Protein AF-A0A967E4H3-F1 (afdb_monomer)

Solvent-accessible surface area (backbone atoms only — not comparable to full-atom values): 9674 Å² total; per-residue (Å²): 131,85,70,64,68,51,68,42,93,88,77,69,50,79,42,70,60,44,71,81,76,51,44,65,60,52,51,52,50,49,53,53,50,52,51,52,47,53,52,48,52,53,51,49,54,53,50,54,51,55,48,52,53,48,52,53,52,49,53,54,50,49,52,53,48,51,51,54,48,53,51,50,52,52,54,50,52,53,50,50,53,53,51,48,52,50,50,52,50,53,53,52,48,53,53,50,54,49,51,53,49,52,52,52,53,51,51,51,53,49,53,57,48,51,51,53,50,51,53,51,52,50,51,51,53,51,50,53,51,52,50,50,55,52,53,52,51,48,51,54,48,50,54,48,51,51,49,52,50,50,52,50,51,49,52,51,51,52,50,54,49,50,54,50,52,51,54,51,50,50,55,50,57,57,60,74,75,110

Foldseek 3Di:
DAFDWDADPPPRDTDGPDCVVCVVVVVVVVVVVVVVVVVVVVVVVVVVVVVVVVVVVVVVVVVVVVVVVVVVVVVVVVVVVVVVVVVVVVVVVVVVVVVVVVVVVVVVVVVVVVVVVVVVVVVVVVVVVVVVVVVVVVVVVVVVVVVVVVVVVVVVVVVVVVVVVVVVVVVVVVVVVD

Radius of gyration: 73.76 Å; Cα contacts (8 Å, |Δi|>4): 21; chains: 1; bounding box: 130×46×208 Å

Sequence (178 aa):
MADPTIICPSCKTEIKLTESLAAPLIESTRREYETRLAQKEADVVKRDAALREREEALSKAQQTIDDQVSEKVRSERAKIAADEAKKAKLALQNDLDHKAKEVAELQDVIKQRETKLAEAQQAQADLLRKQRELDDAKRELELTVEKRVQEGLTATREQARKEAEDGLRLKVLEREQT

Structure (mmCIF, N/CA/C/O backbone):
data_AF-A0A967E4H3-F1
#
_entry.id   AF-A0A967E4H3-F1
#
loop_
_atom_site.group_PDB
_atom_site.id
_atom_site.type_symbol
_atom_site.label_atom_id
_atom_site.label_alt_id
_atom_site.label_comp_id
_atom_site.label_asym_id
_atom_site.label_entity_id
_atom_site.label_seq_id
_atom_site.pdbx_PDB_ins_code
_atom_site.Cartn_x
_atom_site.Cartn_y
_atom_site.Cartn_z
_atom_site.occupancy
_atom_site.B_iso_or_equiv
_atom_site.auth_seq_id
_atom_site.auth_comp_id
_atom_site.auth_asym_id
_atom_site.auth_atom_id
_atom_site.pdbx_PDB_model_num
ATOM 1 N N . MET A 1 1 ? -45.132 -38.136 82.546 1.00 47.12 1 MET A N 1
ATOM 2 C CA . MET A 1 1 ? -43.826 -38.104 83.240 1.00 47.12 1 MET A CA 1
ATOM 3 C C . MET A 1 1 ? -44.071 -37.428 84.578 1.00 47.12 1 MET A C 1
ATOM 5 O O . MET A 1 1 ? -44.845 -36.486 8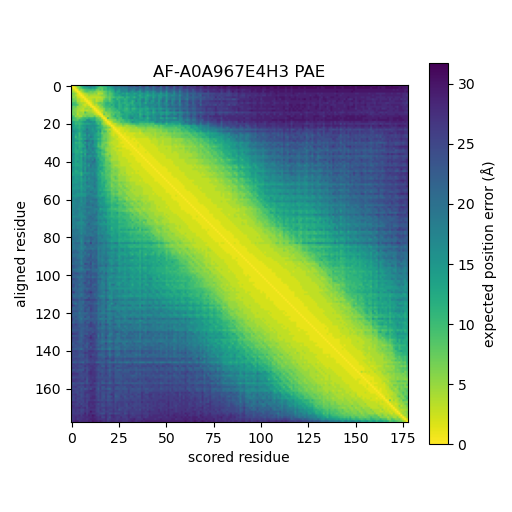4.590 1.00 47.12 1 MET A O 1
ATOM 9 N N . ALA A 1 2 ? -43.571 -37.980 85.684 1.00 57.31 2 ALA A N 1
ATOM 10 C CA . ALA A 1 2 ? -43.866 -37.474 87.026 1.00 57.31 2 ALA A CA 1
ATOM 11 C C . ALA A 1 2 ? -43.198 -36.109 87.252 1.00 57.31 2 ALA A C 1
ATOM 13 O O . ALA A 1 2 ? -42.013 -35.963 86.952 1.00 57.31 2 ALA A O 1
ATOM 14 N N . ASP A 1 3 ? -43.956 -35.136 87.759 1.00 62.22 3 ASP A N 1
ATOM 15 C CA . ASP A 1 3 ? -43.466 -33.778 88.002 1.00 62.22 3 ASP A CA 1
ATOM 16 C C . ASP A 1 3 ? -42.368 -33.771 89.082 1.00 62.22 3 ASP A C 1
ATOM 18 O O . ASP A 1 3 ? -42.536 -34.407 90.129 1.00 62.22 3 ASP A O 1
ATOM 22 N N . PRO A 1 4 ? -41.241 -33.067 88.868 1.00 71.25 4 PRO A N 1
ATOM 23 C CA . PRO A 1 4 ? -40.150 -33.024 89.830 1.00 71.25 4 PRO A CA 1
ATOM 24 C C . PRO A 1 4 ? -40.568 -32.283 91.110 1.00 71.25 4 PRO A C 1
ATOM 26 O O . PRO A 1 4 ? -41.052 -31.151 91.083 1.00 71.25 4 PRO A O 1
ATOM 29 N N . THR A 1 5 ? -40.359 -32.924 92.256 1.00 65.12 5 THR A N 1
ATOM 30 C CA . THR A 1 5 ? -40.608 -32.366 93.593 1.00 65.12 5 THR A CA 1
ATOM 31 C C . THR A 1 5 ? -39.307 -31.940 94.252 1.00 65.12 5 THR A C 1
ATOM 33 O O . THR A 1 5 ? -38.359 -32.722 94.320 1.00 65.12 5 THR A O 1
ATOM 36 N N . ILE A 1 6 ? -39.275 -30.719 94.787 1.00 75.88 6 ILE A N 1
ATOM 37 C CA . ILE A 1 6 ? -38.147 -30.203 95.569 1.00 75.88 6 ILE A CA 1
ATOM 38 C C . ILE A 1 6 ? -38.604 -30.051 97.021 1.00 75.88 6 ILE A C 1
ATOM 40 O O . ILE A 1 6 ? -39.708 -29.577 97.294 1.00 75.88 6 ILE A O 1
ATOM 44 N N . ILE A 1 7 ? -37.758 -30.468 97.963 1.00 66.75 7 ILE A N 1
ATOM 45 C CA . ILE A 1 7 ? -38.035 -30.383 99.401 1.00 66.75 7 ILE A CA 1
ATOM 46 C C . ILE A 1 7 ? -37.404 -29.099 99.937 1.00 66.75 7 ILE A C 1
ATOM 48 O O . ILE A 1 7 ? -36.200 -28.886 99.790 1.00 66.75 7 ILE A O 1
ATOM 52 N N . CYS A 1 8 ? -38.203 -28.239 100.571 1.00 62.69 8 CYS A N 1
ATOM 53 C CA . CYS A 1 8 ? -37.689 -27.008 101.167 1.00 62.69 8 CYS A CA 1
ATOM 54 C C . CYS A 1 8 ? -36.806 -27.325 102.393 1.00 62.69 8 CYS A C 1
ATOM 56 O O . CYS A 1 8 ? -37.306 -27.906 103.362 1.00 62.69 8 CYS A O 1
ATOM 58 N N . PRO A 1 9 ? -35.529 -26.902 102.428 1.00 77.25 9 PRO A N 1
ATOM 59 C CA . PRO A 1 9 ? -34.625 -27.211 103.538 1.00 77.25 9 PRO A CA 1
ATOM 60 C C . PRO A 1 9 ? -34.978 -26.488 104.850 1.00 77.25 9 PRO A C 1
ATOM 62 O O . PRO A 1 9 ? -34.452 -26.848 105.899 1.00 77.25 9 PRO A O 1
ATOM 65 N N . SER A 1 10 ? -35.871 -25.492 104.817 1.00 69.50 10 SER A N 1
ATOM 66 C CA . SER A 1 10 ? -36.227 -24.676 105.987 1.00 69.50 10 SER A CA 1
ATOM 67 C C . SER A 1 10 ? -37.497 -25.154 106.709 1.00 69.50 10 SER A C 1
ATOM 69 O O . SER A 1 10 ? -37.565 -25.093 107.932 1.00 69.50 10 SER A O 1
ATOM 71 N N . CYS A 1 11 ? -38.485 -25.692 105.983 1.00 76.88 11 CYS A N 1
ATOM 72 C CA . CYS A 1 11 ? -39.761 -26.144 106.561 1.00 76.88 11 CYS A CA 1
ATOM 73 C C . CYS A 1 11 ? -40.165 -27.586 106.196 1.00 76.88 11 CYS A C 1
ATOM 75 O O . CYS A 1 11 ? -41.211 -28.048 106.641 1.00 76.88 11 CYS A O 1
ATOM 77 N N . LYS A 1 12 ? -39.337 -28.318 105.432 1.00 73.62 12 LYS A N 1
ATOM 78 C CA . LYS A 1 12 ? -39.534 -29.721 105.001 1.00 73.62 12 LYS A CA 1
ATOM 79 C C . LYS A 1 12 ? -40.812 -30.011 104.198 1.00 73.62 12 LYS A C 1
ATOM 81 O O . LYS A 1 12 ? -41.121 -31.173 103.957 1.00 73.62 12 LYS A O 1
ATOM 86 N N . THR A 1 13 ? -41.527 -28.990 103.737 1.00 67.50 13 THR A N 1
ATOM 87 C CA . THR A 1 13 ? -42.704 -29.160 102.878 1.00 67.50 13 THR A CA 1
ATOM 88 C C . THR A 1 13 ? -42.297 -29.626 101.476 1.00 67.50 13 THR A C 1
ATOM 90 O O . THR A 1 13 ? -41.363 -29.075 100.883 1.00 67.50 13 THR A O 1
ATOM 93 N N . GLU A 1 14 ? -43.005 -30.625 100.940 1.00 67.25 14 GLU A N 1
ATOM 94 C CA . GLU A 1 14 ? -42.858 -31.094 99.558 1.00 67.25 14 GLU A CA 1
ATOM 95 C C . GLU A 1 14 ? -43.500 -30.093 98.592 1.00 67.25 14 GLU A C 1
ATOM 97 O O . GLU A 1 14 ? -44.720 -29.916 98.572 1.00 67.25 14 GLU A O 1
ATOM 102 N N . ILE A 1 15 ? -42.677 -29.426 97.781 1.00 70.31 15 ILE A N 1
ATOM 103 C CA . ILE A 1 15 ? -43.145 -28.478 96.771 1.00 70.31 15 ILE A CA 1
ATOM 104 C C . ILE A 1 15 ? -43.137 -29.202 95.428 1.00 70.31 15 ILE A C 1
ATOM 106 O O . ILE A 1 15 ? -42.081 -29.512 94.871 1.00 70.31 15 ILE A O 1
ATOM 110 N N . LYS A 1 16 ? -44.332 -29.479 94.901 1.00 65.44 16 LYS A N 1
ATOM 111 C CA . LYS A 1 16 ? -44.502 -29.954 93.525 1.00 65.44 16 LYS A CA 1
ATOM 112 C C . LYS A 1 16 ? -44.232 -28.780 92.590 1.00 65.44 16 LYS A C 1
ATOM 114 O O . LYS A 1 16 ? -44.929 -27.767 92.700 1.00 65.44 16 LYS A O 1
ATOM 119 N N . LEU A 1 17 ? -43.260 -28.898 91.677 1.00 61.94 17 LEU A N 1
ATOM 120 C CA . LEU A 1 17 ? -43.174 -27.979 90.538 1.00 61.94 17 LEU A CA 1
ATOM 121 C C . LEU A 1 17 ? -44.369 -28.258 89.630 1.00 61.94 17 LEU A C 1
ATOM 123 O O . LEU A 1 17 ? -44.284 -28.992 88.656 1.00 61.94 17 LEU A O 1
ATOM 127 N N . THR A 1 18 ? -45.515 -27.711 90.010 1.00 65.06 18 THR A N 1
ATOM 128 C CA . THR A 1 18 ? -46.704 -27.699 89.169 1.00 65.06 18 THR A CA 1
ATOM 129 C C . THR A 1 18 ? -46.468 -26.712 88.030 1.00 65.06 18 THR A C 1
ATOM 131 O O . THR A 1 18 ? -45.817 -25.681 88.230 1.00 65.06 18 THR A O 1
ATOM 134 N N . GLU A 1 19 ? -47.004 -27.003 86.841 1.00 61.19 19 GLU A N 1
ATOM 135 C CA . GLU A 1 19 ? -46.938 -26.111 85.669 1.00 61.19 19 GLU A CA 1
ATOM 136 C C . GLU A 1 19 ? -47.311 -24.655 86.017 1.00 61.19 19 GLU A C 1
ATOM 138 O O . GLU A 1 19 ? -46.743 -23.717 85.461 1.00 61.19 19 GLU A O 1
ATOM 143 N N . SER A 1 20 ? -48.164 -24.451 87.026 1.00 63.44 20 SER A N 1
ATOM 144 C CA . SER A 1 20 ? -48.584 -23.149 87.553 1.00 63.44 20 SER A CA 1
ATOM 145 C C . SER A 1 20 ? -47.467 -22.275 88.152 1.00 63.44 20 SER A C 1
ATOM 147 O O . SER A 1 20 ? -47.600 -21.054 88.139 1.00 63.44 20 SER A O 1
ATOM 149 N N . LEU A 1 21 ? -46.372 -22.848 88.676 1.00 66.12 21 LEU A N 1
ATOM 150 C CA . LEU A 1 21 ? -45.244 -22.078 89.238 1.00 66.12 21 LEU A CA 1
ATOM 151 C C . LEU A 1 21 ? -44.196 -21.694 88.178 1.00 66.12 21 LEU A C 1
ATOM 153 O O . LEU A 1 21 ? -43.526 -20.674 88.326 1.00 66.12 21 LEU A O 1
ATOM 157 N N . ALA A 1 22 ? -44.061 -22.482 87.106 1.00 69.44 22 ALA A N 1
ATOM 158 C CA . ALA A 1 22 ? -43.124 -22.222 86.008 1.00 69.44 22 ALA A CA 1
ATOM 159 C C . ALA A 1 22 ? -43.743 -21.394 84.865 1.00 69.44 22 ALA A C 1
ATOM 161 O O . ALA A 1 22 ? -43.017 -20.706 84.145 1.00 69.44 22 ALA A O 1
ATOM 162 N N . ALA A 1 23 ? -45.073 -21.413 84.719 1.00 75.88 23 ALA A N 1
ATOM 163 C CA . ALA A 1 23 ? -45.800 -20.699 83.669 1.00 75.88 23 ALA A CA 1
ATOM 164 C C . ALA A 1 23 ? -45.455 -19.196 83.546 1.00 75.88 23 ALA A C 1
ATOM 166 O O . ALA A 1 23 ? -45.226 -18.761 82.418 1.00 75.88 23 ALA A O 1
ATOM 167 N N . PRO A 1 24 ? -45.314 -18.404 84.633 1.00 79.88 24 PRO A N 1
ATOM 168 C CA . PRO A 1 24 ? -44.992 -16.976 84.518 1.00 79.88 24 PRO A CA 1
ATOM 169 C C . PRO A 1 24 ? -43.605 -16.710 83.911 1.00 79.88 24 PRO A C 1
ATOM 171 O O . PRO A 1 24 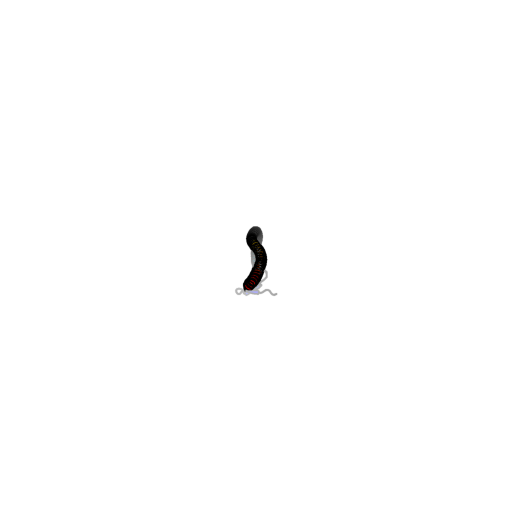? -43.435 -15.769 83.139 1.00 79.88 24 PRO A O 1
ATOM 174 N N . LEU A 1 25 ? -42.617 -17.554 84.233 1.00 79.50 25 LEU A N 1
ATOM 175 C CA . LEU A 1 25 ? -41.250 -17.461 83.702 1.00 79.50 25 LEU A CA 1
ATOM 176 C C . LEU A 1 25 ? -41.171 -17.935 82.243 1.00 79.50 25 LEU A C 1
ATOM 178 O O . LEU A 1 25 ? -40.425 -17.378 81.437 1.00 79.50 25 LEU A O 1
ATOM 182 N N . ILE A 1 26 ? -41.953 -18.955 81.883 1.00 83.56 26 ILE A N 1
ATOM 183 C CA . ILE A 1 26 ? -42.068 -19.427 80.497 1.00 83.56 26 ILE A CA 1
ATOM 184 C C . ILE A 1 26 ? -42.768 -18.366 79.636 1.00 83.56 26 ILE A C 1
ATOM 186 O O . ILE A 1 26 ? -42.358 -18.115 78.507 1.00 83.56 26 ILE A O 1
ATOM 190 N N . GLU A 1 27 ? -43.789 -17.691 80.162 1.00 85.38 27 GLU A N 1
ATOM 191 C CA . GLU A 1 27 ? -44.493 -16.631 79.440 1.00 85.38 27 GLU A CA 1
ATOM 192 C C . GLU A 1 27 ? -43.628 -15.372 79.267 1.00 85.38 27 GLU A C 1
ATOM 194 O O . GLU A 1 27 ? -43.604 -14.793 78.179 1.00 85.38 27 GLU A O 1
ATOM 199 N N . SER A 1 28 ? -42.858 -14.973 80.288 1.00 86.12 28 SER A N 1
ATOM 200 C CA . SER A 1 28 ? -41.936 -13.836 80.177 1.00 86.12 28 SER A CA 1
ATOM 201 C C . SER A 1 28 ? -40.824 -14.100 79.159 1.00 86.12 28 SER A C 1
ATOM 203 O O . SER A 1 28 ? -40.572 -13.266 78.291 1.00 86.12 28 SER A O 1
ATOM 205 N N . THR A 1 29 ? -40.214 -15.289 79.200 1.00 88.56 29 THR A N 1
ATOM 206 C CA . THR A 1 29 ? -39.193 -15.688 78.219 1.00 88.56 29 THR A CA 1
ATOM 207 C C . THR A 1 29 ? -39.771 -15.775 76.811 1.00 88.56 29 THR A C 1
ATOM 209 O O . THR A 1 29 ? -39.157 -15.273 75.871 1.00 88.56 29 THR A O 1
ATOM 212 N N . ARG A 1 30 ? -40.981 -16.320 76.641 1.00 91.19 30 ARG A N 1
ATOM 213 C CA . ARG A 1 30 ? -41.66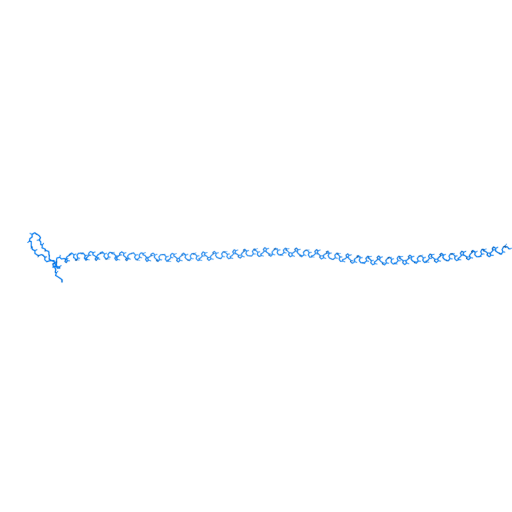1 -16.370 75.339 1.00 91.19 30 ARG A CA 1
ATOM 214 C C . ARG A 1 30 ? -41.864 -14.974 74.741 1.00 91.19 30 ARG A C 1
ATOM 216 O O . ARG A 1 30 ? -41.505 -14.769 73.585 1.00 91.19 30 ARG A O 1
ATOM 223 N N . ARG A 1 31 ? -42.320 -13.999 75.538 1.00 91.31 31 ARG A N 1
ATOM 224 C CA . ARG A 1 31 ? -42.477 -12.594 75.107 1.00 91.31 31 ARG A CA 1
ATOM 225 C C . ARG A 1 31 ? -41.146 -11.940 74.724 1.00 91.31 31 ARG A C 1
ATOM 227 O O . ARG A 1 31 ? -41.083 -11.203 73.739 1.00 91.31 31 ARG A O 1
ATOM 234 N N . GLU A 1 32 ? -40.071 -12.210 75.465 1.00 92.25 32 GLU A N 1
ATOM 235 C CA . GLU A 1 32 ? -38.719 -11.732 75.129 1.00 92.25 32 GLU A CA 1
ATOM 236 C C . GLU A 1 32 ? -38.197 -12.331 73.814 1.00 92.25 32 GLU A C 1
ATOM 238 O O . GLU A 1 32 ? -37.567 -11.638 73.012 1.00 92.25 32 GLU A O 1
ATOM 243 N N . TYR A 1 33 ? -38.459 -13.616 73.560 1.00 92.88 33 TYR A N 1
ATOM 244 C CA . TYR A 1 33 ? -38.089 -14.257 72.298 1.00 92.88 33 TYR A CA 1
ATOM 245 C C . TYR A 1 33 ? -38.924 -13.742 71.124 1.00 92.88 33 TYR A C 1
ATOM 247 O O . TYR A 1 33 ? -38.352 -13.480 70.069 1.00 92.88 33 TYR A O 1
ATOM 255 N N . GLU A 1 34 ? -40.229 -13.532 71.301 1.00 93.62 34 GLU A N 1
ATOM 256 C CA . GLU A 1 34 ? -41.108 -12.938 70.285 1.00 93.62 34 GLU A CA 1
ATOM 257 C C . GLU A 1 34 ? -40.655 -11.522 69.909 1.00 93.62 34 GLU A C 1
ATOM 259 O O . GLU A 1 34 ? -40.516 -11.208 68.728 1.00 93.62 34 GLU A O 1
ATOM 264 N N . THR A 1 35 ? -40.318 -10.684 70.894 1.00 94.62 35 THR A N 1
ATOM 265 C CA . THR A 1 35 ? -39.780 -9.339 70.627 1.00 94.62 35 THR A CA 1
ATOM 266 C C . THR A 1 35 ? -38.412 -9.378 69.949 1.00 94.62 35 THR A C 1
ATOM 268 O O . THR A 1 35 ? -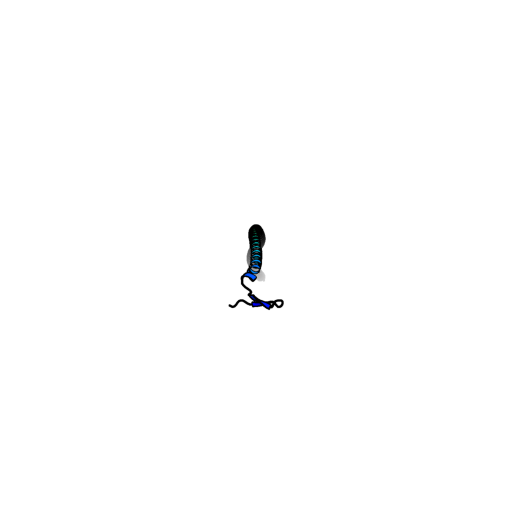38.186 -8.629 68.999 1.00 94.62 35 THR A O 1
ATOM 271 N N . ARG A 1 36 ? -37.502 -10.266 70.370 1.00 94.50 36 ARG A N 1
ATOM 272 C CA . ARG A 1 36 ? -36.199 -10.444 69.701 1.00 94.50 36 ARG A CA 1
ATOM 273 C C . ARG A 1 36 ? -36.336 -10.962 68.271 1.00 94.50 36 ARG A C 1
ATOM 275 O O . ARG A 1 36 ? -35.559 -10.551 67.413 1.00 94.50 36 ARG A O 1
ATOM 282 N N . LEU A 1 37 ? -37.279 -11.866 68.010 1.00 94.25 37 LEU A N 1
ATOM 283 C CA . LEU A 1 37 ? -37.564 -12.367 66.664 1.00 94.25 37 LEU A CA 1
ATOM 284 C C . LEU A 1 37 ? -38.133 -11.253 65.788 1.00 94.25 37 LEU A C 1
ATOM 286 O O . LEU A 1 37 ? -37.573 -11.002 64.727 1.00 94.25 37 LEU A O 1
ATOM 290 N N . ALA A 1 38 ? -39.123 -10.504 66.277 1.00 94.75 38 ALA A N 1
ATOM 291 C CA . ALA A 1 38 ? -39.692 -9.368 65.556 1.00 94.75 38 ALA A CA 1
ATOM 292 C C . ALA A 1 38 ? -38.641 -8.286 65.235 1.00 94.75 38 ALA A C 1
ATOM 294 O O . ALA A 1 38 ? -38.619 -7.740 64.133 1.00 94.75 38 ALA A O 1
ATOM 295 N N . GLN A 1 39 ? -37.723 -7.999 66.167 1.00 95.25 39 GLN A N 1
ATOM 296 C CA . GLN A 1 39 ? -36.601 -7.083 65.922 1.00 95.25 39 GLN A CA 1
ATOM 297 C C . GLN A 1 39 ? -35.649 -7.612 64.841 1.00 95.25 39 GLN A C 1
ATOM 299 O O . GLN A 1 39 ? -35.276 -6.868 63.936 1.00 95.25 39 GLN A O 1
ATOM 304 N N . LYS A 1 40 ? -35.282 -8.899 64.896 1.00 95.50 40 LYS A N 1
ATOM 305 C CA . LYS A 1 40 ? -34.421 -9.525 63.881 1.00 95.50 40 LYS A CA 1
ATOM 306 C C . LYS A 1 40 ? -35.080 -9.559 62.506 1.00 95.50 40 LYS A C 1
ATOM 308 O O . LYS A 1 40 ? -34.408 -9.266 61.524 1.00 95.50 40 LYS A O 1
ATOM 313 N N . GLU A 1 41 ? -36.364 -9.890 62.431 1.00 95.44 41 GLU A N 1
ATOM 314 C CA . GLU A 1 41 ? -37.132 -9.859 61.184 1.00 95.44 41 GLU A CA 1
ATOM 315 C C . GLU A 1 41 ? -37.157 -8.444 60.599 1.00 95.44 41 GLU A C 1
ATOM 317 O O . GLU A 1 41 ? -36.853 -8.265 59.420 1.00 95.44 41 GLU A O 1
ATOM 322 N N . ALA A 1 42 ? -37.400 -7.422 61.425 1.00 95.50 42 ALA A N 1
ATOM 323 C CA . ALA A 1 42 ? -37.356 -6.029 60.987 1.00 95.50 42 ALA A CA 1
ATOM 324 C C . ALA A 1 42 ? -35.965 -5.611 60.472 1.00 95.50 42 ALA A C 1
ATOM 326 O O . ALA A 1 42 ? -35.865 -4.891 59.476 1.00 95.50 42 ALA A O 1
ATOM 327 N N . ASP A 1 43 ? -34.887 -6.063 61.113 1.00 95.56 43 ASP A N 1
ATOM 328 C CA . ASP A 1 43 ? -33.519 -5.779 60.671 1.00 95.56 43 ASP A CA 1
ATOM 329 C C . ASP A 1 43 ? -33.156 -6.502 59.369 1.00 95.56 43 ASP A C 1
ATOM 331 O O . ASP A 1 43 ? -32.482 -5.919 58.519 1.00 95.56 43 ASP A O 1
ATOM 335 N N . VAL A 1 44 ? -33.606 -7.747 59.190 1.00 96.06 44 VAL A N 1
ATOM 336 C CA . VAL A 1 44 ? -33.425 -8.500 57.938 1.00 96.06 44 VAL A CA 1
ATOM 337 C C . VAL A 1 44 ? -34.162 -7.801 56.800 1.00 96.06 44 VAL A C 1
ATOM 339 O O . VAL A 1 44 ? -33.540 -7.500 55.787 1.00 96.06 44 VAL A O 1
ATOM 342 N N . VAL A 1 45 ? -35.426 -7.412 57.002 1.00 96.81 45 VAL A N 1
ATOM 343 C CA . VAL A 1 45 ? -36.205 -6.669 55.996 1.00 96.81 45 VAL A CA 1
ATOM 344 C C . VAL A 1 45 ? -35.510 -5.363 55.599 1.00 96.81 45 VAL A C 1
ATOM 346 O O . VAL A 1 45 ? -35.428 -5.045 54.412 1.00 96.81 45 VAL A O 1
ATOM 349 N N . LYS A 1 46 ? -34.953 -4.616 56.562 1.00 96.50 46 LYS A N 1
ATOM 350 C CA . LYS A 1 46 ? -34.187 -3.391 56.271 1.00 96.50 46 LYS A CA 1
ATOM 351 C C . LYS A 1 46 ? -32.918 -3.670 55.465 1.00 96.50 46 LYS A C 1
ATOM 353 O O . LYS A 1 46 ? -32.613 -2.915 54.543 1.00 96.50 46 LYS A O 1
ATOM 358 N N . ARG A 1 47 ? -32.164 -4.720 55.807 1.00 96.62 47 ARG A N 1
ATOM 359 C CA . ARG A 1 47 ? -30.940 -5.088 55.075 1.00 96.62 47 ARG A CA 1
ATOM 360 C C . ARG A 1 47 ? -31.251 -5.557 53.663 1.00 96.62 47 ARG A C 1
ATOM 362 O O . ARG A 1 47 ? -30.575 -5.113 52.743 1.00 96.62 47 ARG A O 1
ATOM 369 N N . ASP A 1 48 ? -32.275 -6.381 53.489 1.00 95.69 48 ASP A N 1
ATOM 370 C CA . ASP A 1 48 ? -32.686 -6.880 52.178 1.00 95.69 48 ASP A CA 1
ATOM 371 C C . ASP A 1 48 ? -33.165 -5.737 51.279 1.00 95.69 48 ASP A C 1
ATOM 373 O O . ASP A 1 48 ? -32.799 -5.682 50.107 1.00 95.69 48 ASP A O 1
ATOM 377 N N . ALA A 1 49 ? -33.914 -4.775 51.830 1.00 96.06 49 ALA A N 1
ATOM 378 C CA . ALA A 1 49 ? -34.300 -3.568 51.101 1.00 96.06 49 ALA A CA 1
ATOM 379 C C . ALA A 1 49 ? -33.074 -2.744 50.664 1.00 96.06 49 ALA A C 1
ATOM 381 O O . ALA A 1 49 ? -32.969 -2.374 49.496 1.00 96.06 49 ALA A O 1
ATOM 382 N N . ALA A 1 50 ? -32.113 -2.519 51.567 1.00 96.44 50 ALA A N 1
ATOM 383 C CA . ALA A 1 50 ? -30.887 -1.783 51.253 1.00 96.44 50 ALA A CA 1
ATOM 384 C C . ALA A 1 50 ? -29.988 -2.516 50.239 1.00 96.44 50 ALA A C 1
ATOM 386 O O . ALA A 1 50 ? -29.320 -1.878 49.424 1.00 96.44 50 ALA A O 1
ATOM 387 N N . LEU A 1 51 ? -29.945 -3.850 50.283 1.00 96.56 51 LEU A N 1
ATOM 388 C CA . LEU A 1 51 ? -29.209 -4.661 49.312 1.00 96.56 51 LEU A CA 1
ATOM 389 C C . LEU A 1 51 ? -29.855 -4.589 47.927 1.00 96.56 51 LEU A C 1
ATOM 391 O O . LEU A 1 51 ? -29.138 -4.344 46.962 1.00 96.56 51 LEU A O 1
ATOM 395 N N . ARG A 1 52 ? -31.186 -4.691 47.832 1.00 96.50 52 ARG A N 1
ATOM 396 C CA . ARG A 1 52 ? -31.912 -4.538 46.559 1.00 96.50 52 ARG A CA 1
ATOM 397 C C . ARG A 1 52 ? -31.688 -3.168 45.928 1.00 96.50 52 ARG A C 1
ATOM 399 O O . ARG A 1 52 ? -31.402 -3.084 44.740 1.00 96.50 52 ARG A O 1
ATOM 406 N N . GLU A 1 53 ? -31.734 -2.099 46.722 1.00 96.62 53 GLU A N 1
ATOM 407 C CA . GLU A 1 53 ? -31.457 -0.746 46.223 1.00 96.62 53 GLU A CA 1
ATOM 408 C C . GLU A 1 53 ? -30.020 -0.619 45.687 1.00 96.62 53 GLU A C 1
ATOM 410 O O . GLU A 1 53 ? -29.788 -0.020 44.634 1.00 96.62 53 GLU A O 1
ATOM 415 N N . ARG A 1 54 ? -29.043 -1.237 46.366 1.00 96.56 54 ARG A N 1
ATOM 416 C CA . ARG A 1 54 ? -27.653 -1.288 45.889 1.00 96.56 54 ARG A CA 1
ATOM 417 C C . ARG A 1 54 ? -27.507 -2.100 44.608 1.00 96.56 54 ARG A C 1
ATOM 419 O O . ARG A 1 54 ? -26.782 -1.665 43.721 1.00 96.56 54 ARG A O 1
ATOM 426 N N . GLU A 1 55 ? -28.162 -3.250 44.499 1.00 95.94 55 GLU A N 1
ATOM 427 C CA . GLU A 1 55 ? -28.149 -4.075 43.285 1.00 95.94 55 GLU A CA 1
ATOM 428 C C . GLU A 1 55 ? -28.749 -3.317 42.097 1.00 95.94 55 GLU A C 1
ATOM 430 O O . GLU A 1 55 ? -28.147 -3.274 41.022 1.00 95.94 55 GLU A O 1
ATOM 435 N N . GLU A 1 56 ? -29.873 -2.627 42.299 1.00 96.56 56 GLU A N 1
ATOM 436 C CA . GLU A 1 56 ? -30.470 -1.771 41.275 1.00 96.56 56 GLU A CA 1
ATOM 437 C C . GLU A 1 56 ? -29.536 -0.623 40.876 1.00 96.56 56 GLU A C 1
ATOM 439 O O . GLU A 1 56 ? -29.334 -0.382 39.683 1.00 96.56 56 GLU A O 1
ATOM 444 N N . ALA A 1 57 ? -28.921 0.064 41.842 1.00 96.50 57 ALA A N 1
ATOM 445 C CA . ALA A 1 57 ? -27.967 1.135 41.567 1.00 96.50 57 ALA A CA 1
ATOM 446 C C . ALA A 1 57 ? -26.738 0.628 40.795 1.00 96.50 57 ALA A C 1
ATOM 448 O O . ALA A 1 57 ? -26.309 1.266 39.832 1.00 96.50 57 ALA A O 1
ATOM 449 N N . LEU A 1 58 ? -26.202 -0.537 41.172 1.00 97.25 58 LEU A N 1
ATOM 450 C CA . LEU A 1 58 ? -25.080 -1.172 40.483 1.00 97.25 58 LEU A CA 1
ATOM 451 C C . LEU A 1 58 ? -25.456 -1.594 39.063 1.00 97.25 58 LEU A C 1
ATOM 453 O O . LEU A 1 58 ? -24.675 -1.349 38.149 1.00 97.25 58 LEU A O 1
ATOM 457 N N . SER A 1 59 ? -26.648 -2.154 38.851 1.00 96.56 59 SER A N 1
ATOM 458 C CA . SER A 1 59 ? -27.109 -2.541 37.512 1.00 96.56 59 SER A CA 1
ATOM 459 C C . SER A 1 59 ? -27.246 -1.332 36.576 1.00 96.56 59 SER A C 1
ATOM 461 O O . SER A 1 59 ? -26.784 -1.373 35.437 1.00 96.56 59 SER A O 1
ATOM 463 N N . LYS A 1 60 ? -27.784 -0.210 37.076 1.00 97.12 60 LYS A N 1
ATOM 464 C CA . LYS A 1 60 ? -27.884 1.051 36.324 1.00 97.12 60 LYS A CA 1
ATOM 465 C C . LYS A 1 60 ? -26.506 1.644 36.032 1.00 97.12 60 LYS A C 1
ATOM 467 O O . LYS A 1 60 ? -26.262 2.132 34.928 1.00 97.12 60 LYS A O 1
ATOM 472 N N . ALA A 1 61 ? -25.592 1.585 37.002 1.00 96.81 61 ALA A N 1
ATOM 473 C CA . ALA A 1 61 ? -24.216 2.033 36.816 1.00 96.81 61 ALA A CA 1
ATOM 474 C C . ALA A 1 61 ? -23.477 1.181 35.771 1.00 96.81 61 ALA A C 1
ATOM 476 O O . ALA A 1 61 ? -22.799 1.741 34.915 1.00 96.81 61 ALA A O 1
ATOM 477 N N . GLN A 1 62 ? -23.652 -0.145 35.794 1.00 96.81 62 GLN A N 1
ATOM 478 C CA . GLN A 1 62 ? -23.093 -1.058 34.794 1.00 96.81 62 GLN A CA 1
ATOM 479 C C . GLN A 1 62 ? -23.610 -0.737 33.392 1.00 96.81 62 GLN A C 1
ATOM 481 O O . GLN A 1 62 ? -22.798 -0.512 32.505 1.00 96.81 62 GLN A O 1
ATOM 486 N N . GLN A 1 63 ? -24.928 -0.597 33.214 1.00 96.81 63 GLN A N 1
ATOM 487 C CA . GLN A 1 63 ? -25.516 -0.222 31.920 1.00 96.81 63 GLN A CA 1
ATOM 488 C C . GLN A 1 63 ? -24.968 1.113 31.405 1.00 96.81 63 GLN A C 1
ATOM 490 O O . GLN A 1 63 ? -24.561 1.218 30.254 1.00 96.81 63 GLN A O 1
ATOM 495 N N . THR A 1 64 ? -24.866 2.116 32.281 1.00 97.25 64 THR A N 1
ATOM 496 C CA . THR A 1 64 ? -24.310 3.427 31.912 1.00 97.25 64 THR A CA 1
ATOM 497 C C . THR A 1 64 ? -22.844 3.322 31.482 1.00 97.25 64 THR A C 1
ATOM 499 O O . THR A 1 64 ? -22.423 3.985 30.534 1.00 97.25 64 THR A O 1
ATOM 502 N N . ILE A 1 65 ? -22.048 2.505 32.178 1.00 97.44 65 ILE A N 1
ATOM 503 C CA . ILE A 1 65 ? -20.647 2.263 31.823 1.00 97.44 65 ILE A CA 1
ATOM 504 C C . ILE A 1 65 ? -20.562 1.529 30.486 1.00 97.44 65 ILE A C 1
ATOM 506 O O . ILE A 1 65 ? -19.781 1.944 29.632 1.00 97.44 65 ILE A O 1
ATOM 510 N N . ASP A 1 66 ? -21.368 0.490 30.281 1.00 97.06 66 ASP A N 1
ATOM 511 C CA . ASP A 1 66 ? -21.395 -0.281 29.038 1.00 97.06 66 ASP A CA 1
ATOM 512 C C . ASP A 1 66 ? -21.768 0.604 27.845 1.00 97.06 66 ASP A C 1
ATOM 514 O O . ASP A 1 66 ? -21.096 0.561 26.811 1.00 97.06 66 ASP A O 1
ATOM 518 N N . ASP A 1 67 ? -22.754 1.487 28.008 1.00 96.69 67 ASP A N 1
ATOM 519 C CA . ASP A 1 67 ? -23.145 2.460 26.990 1.00 96.69 67 ASP A CA 1
ATOM 520 C C . ASP A 1 67 ? -21.991 3.420 26.668 1.00 96.69 67 ASP A C 1
ATOM 522 O O . ASP A 1 67 ? -21.603 3.549 25.502 1.00 96.69 67 ASP A O 1
ATOM 526 N N . GLN A 1 68 ? -21.360 4.017 27.687 1.00 96.56 68 GLN A N 1
ATOM 527 C CA . GLN A 1 68 ? -20.213 4.916 27.505 1.00 96.56 68 GLN A CA 1
ATOM 528 C C . GLN A 1 68 ? -19.014 4.223 26.851 1.00 96.56 68 GLN A C 1
ATOM 530 O O . GLN A 1 68 ? -18.329 4.810 26.008 1.00 96.56 68 GLN A O 1
ATOM 535 N N . VAL A 1 69 ? -18.723 2.983 27.246 1.00 97.75 69 VAL A N 1
ATOM 536 C CA . VAL A 1 69 ? -17.645 2.187 26.657 1.00 97.75 69 VAL A CA 1
ATOM 537 C C . VAL A 1 69 ? -17.984 1.867 25.208 1.00 97.75 69 VAL A C 1
ATOM 539 O O . VAL A 1 69 ? -17.130 2.043 24.341 1.00 97.75 69 VAL A O 1
ATOM 542 N N . SER A 1 70 ? -19.220 1.469 24.910 1.00 96.00 70 SER A N 1
ATOM 543 C CA . SER A 1 70 ? -19.647 1.162 23.545 1.00 96.00 70 SER A CA 1
ATOM 544 C C . SER A 1 70 ? -19.538 2.381 22.622 1.00 96.00 70 SER A C 1
ATOM 546 O O . SER A 1 70 ? -19.055 2.258 21.493 1.00 96.00 70 SER A O 1
ATOM 548 N N . GLU A 1 71 ? -19.899 3.569 23.109 1.00 96.75 71 GLU A N 1
ATOM 549 C CA . GLU A 1 71 ? -19.817 4.820 22.362 1.00 96.75 71 GLU A CA 1
ATOM 550 C C . GLU A 1 71 ? -18.360 5.232 22.116 1.00 96.75 71 GLU A C 1
ATOM 552 O O . GLU A 1 71 ? -17.967 5.499 20.974 1.00 96.75 71 GLU A O 1
ATOM 557 N N . LYS A 1 72 ? -17.516 5.183 23.156 1.00 96.81 72 LYS A N 1
ATOM 558 C CA . LYS A 1 72 ? -16.074 5.437 23.023 1.00 96.81 72 LYS A CA 1
ATOM 559 C C . LYS A 1 72 ? -15.433 4.459 22.046 1.00 96.81 72 LYS A C 1
ATOM 561 O O . LYS A 1 72 ? -14.754 4.894 21.123 1.00 96.81 72 LYS A O 1
ATOM 566 N N . VAL A 1 73 ? -15.712 3.162 22.172 1.00 97.81 73 VAL A N 1
ATOM 567 C CA . VAL A 1 73 ? -15.185 2.133 21.266 1.00 97.81 73 VAL A CA 1
ATOM 568 C C . VAL A 1 73 ? -15.644 2.374 19.828 1.00 97.81 73 VAL A C 1
ATOM 570 O O . VAL A 1 73 ? -14.835 2.242 18.913 1.00 97.81 73 VAL A O 1
ATOM 573 N N . ARG A 1 74 ? -16.905 2.760 19.594 1.00 96.56 74 ARG A N 1
ATOM 574 C CA . ARG A 1 74 ? -17.392 3.109 18.249 1.00 96.56 74 ARG A CA 1
ATOM 575 C C . ARG A 1 74 ? -16.647 4.309 17.668 1.00 96.56 74 ARG A C 1
ATOM 577 O O . ARG A 1 74 ? -16.201 4.234 16.525 1.00 96.56 74 ARG A O 1
ATOM 584 N N . SER A 1 75 ? -16.482 5.381 18.443 1.00 96.50 75 SER A N 1
ATOM 585 C CA . SER A 1 75 ? -15.774 6.581 17.979 1.00 96.50 75 SER A CA 1
ATOM 586 C C . SER A 1 75 ? -14.293 6.311 17.691 1.00 96.50 75 SER A C 1
ATOM 588 O O . SER A 1 75 ? -13.792 6.712 16.643 1.00 96.50 75 SER A O 1
ATOM 590 N N . GLU A 1 76 ? -13.606 5.564 18.556 1.00 96.81 76 GLU A N 1
ATOM 591 C CA . GLU A 1 76 ? -12.202 5.196 18.359 1.00 96.81 76 GLU A CA 1
ATOM 592 C C . GLU A 1 76 ? -12.029 4.247 17.170 1.00 96.81 76 GLU A C 1
ATOM 594 O O . GLU A 1 76 ? -11.150 4.465 16.343 1.00 96.81 76 GLU A O 1
ATOM 599 N N . ARG A 1 77 ? -12.915 3.257 16.986 1.00 96.56 77 ARG A N 1
ATOM 600 C CA . ARG A 1 77 ? -12.895 2.402 15.784 1.00 96.56 77 ARG A CA 1
ATOM 601 C C . ARG A 1 77 ? -13.068 3.209 14.499 1.00 96.56 77 ARG A C 1
ATOM 603 O O . ARG A 1 77 ? -12.387 2.926 13.519 1.00 96.56 77 ARG A O 1
ATOM 610 N N . ALA A 1 78 ? -13.939 4.219 14.498 1.00 96.44 78 ALA A N 1
ATOM 611 C CA . ALA A 1 78 ? -14.117 5.095 13.343 1.00 96.44 78 ALA A CA 1
ATOM 612 C C . ALA A 1 78 ? -12.862 5.940 13.056 1.00 96.44 78 ALA A C 1
ATOM 614 O O . ALA A 1 78 ? -12.472 6.076 11.896 1.00 96.44 78 ALA A O 1
ATOM 615 N N . LYS A 1 79 ? -12.199 6.463 14.097 1.00 97.06 79 LYS A N 1
ATOM 616 C CA . LYS A 1 79 ? -10.921 7.185 13.959 1.00 97.06 79 LYS A CA 1
ATOM 617 C C . LYS A 1 79 ? -9.816 6.277 13.426 1.00 97.06 79 LYS A C 1
ATOM 619 O O . LYS A 1 79 ? -9.170 6.636 12.448 1.00 97.06 79 LYS A O 1
ATOM 624 N N . ILE A 1 80 ? -9.657 5.088 14.011 1.00 96.50 80 ILE A N 1
ATOM 625 C CA . ILE A 1 80 ? -8.669 4.091 13.582 1.00 96.50 80 ILE A CA 1
ATOM 626 C C . ILE A 1 80 ? -8.887 3.737 12.110 1.00 96.50 80 ILE A C 1
ATOM 628 O O . ILE A 1 80 ? -7.952 3.841 11.324 1.00 96.50 80 ILE A O 1
ATOM 632 N N . ALA A 1 81 ? -10.123 3.430 11.704 1.00 96.19 81 ALA A N 1
ATOM 633 C CA . ALA A 1 81 ? -10.435 3.120 10.311 1.00 96.19 81 ALA A CA 1
ATOM 634 C C . ALA A 1 81 ? -10.109 4.287 9.358 1.00 96.19 81 ALA A C 1
ATOM 636 O O . ALA A 1 81 ? -9.582 4.073 8.265 1.00 96.19 81 ALA A O 1
ATOM 637 N N . ALA A 1 82 ? -10.390 5.531 9.760 1.00 96.44 82 ALA A N 1
ATOM 638 C CA . ALA A 1 82 ? -10.064 6.710 8.961 1.00 96.44 82 ALA A CA 1
ATOM 639 C C . ALA A 1 82 ? -8.547 6.929 8.832 1.00 96.44 82 ALA A C 1
ATOM 641 O O . ALA A 1 82 ? -8.060 7.254 7.746 1.00 96.44 82 ALA A O 1
ATOM 642 N N . ASP A 1 83 ? -7.797 6.742 9.915 1.00 95.69 83 ASP A N 1
ATOM 643 C CA . ASP A 1 83 ? -6.345 6.910 9.927 1.00 95.69 83 ASP A CA 1
ATOM 644 C C . ASP A 1 83 ? -5.633 5.780 9.182 1.00 95.69 83 ASP A C 1
ATOM 646 O O . ASP A 1 83 ? -4.691 6.041 8.434 1.00 95.69 83 ASP A O 1
ATOM 650 N N . GLU A 1 84 ? -6.106 4.541 9.305 1.00 95.56 84 GLU A N 1
ATOM 651 C CA . GLU A 1 84 ? -5.633 3.407 8.510 1.00 95.56 84 GLU A CA 1
ATOM 652 C C . GLU A 1 84 ? -5.913 3.619 7.024 1.00 95.56 84 GLU A C 1
ATOM 654 O O . GLU A 1 84 ? -5.011 3.445 6.208 1.00 95.56 84 GLU A O 1
ATOM 659 N N . ALA A 1 85 ? -7.108 4.093 6.657 1.00 96.31 85 ALA A N 1
ATOM 660 C CA . ALA A 1 85 ? -7.425 4.417 5.270 1.00 96.31 85 ALA A CA 1
ATOM 661 C C . ALA A 1 85 ? -6.521 5.531 4.713 1.00 96.31 85 ALA A C 1
ATOM 663 O O . ALA A 1 85 ? -6.087 5.456 3.563 1.00 96.31 85 ALA A O 1
ATOM 664 N N . LYS A 1 86 ? -6.202 6.559 5.512 1.00 96.81 86 LYS A N 1
ATOM 665 C CA . LYS A 1 86 ? -5.250 7.613 5.120 1.00 96.81 86 LYS A CA 1
ATOM 666 C C . LYS A 1 86 ? -3.833 7.067 4.965 1.00 96.81 86 LYS A C 1
ATOM 668 O O . LYS A 1 86 ? -3.194 7.344 3.953 1.00 96.81 86 LYS A O 1
ATOM 673 N N . LYS A 1 87 ? -3.350 6.280 5.929 1.00 97.06 87 LYS A N 1
ATOM 674 C CA . LYS A 1 87 ? -2.021 5.653 5.876 1.00 97.06 87 LYS A CA 1
ATOM 675 C C . LYS A 1 87 ? -1.895 4.720 4.674 1.00 97.06 87 LYS A C 1
ATOM 677 O O . LYS A 1 87 ? -0.909 4.810 3.952 1.00 97.06 87 LYS A O 1
ATOM 682 N N . ALA A 1 88 ? -2.908 3.895 4.417 1.00 95.44 88 ALA A N 1
ATOM 683 C CA . ALA A 1 88 ? -2.954 3.011 3.258 1.00 95.44 88 ALA A CA 1
ATOM 684 C C . ALA A 1 88 ? -2.920 3.800 1.941 1.00 95.44 88 ALA A C 1
ATOM 686 O O . ALA A 1 88 ? -2.148 3.462 1.050 1.00 95.44 88 ALA A O 1
ATOM 687 N N . LYS A 1 89 ? -3.692 4.891 1.829 1.00 96.38 89 LYS A N 1
ATOM 688 C CA . LYS A 1 89 ? -3.654 5.772 0.649 1.00 96.38 89 LYS A CA 1
ATOM 689 C C . LYS A 1 89 ? -2.278 6.401 0.434 1.00 96.38 89 LYS A C 1
ATOM 691 O O . LYS A 1 89 ? -1.803 6.400 -0.693 1.00 96.38 89 LYS A O 1
ATOM 696 N N . LEU A 1 90 ? -1.639 6.905 1.491 1.00 96.81 90 LEU A N 1
ATOM 697 C CA . LEU A 1 90 ? -0.301 7.499 1.401 1.00 96.81 90 LEU A CA 1
ATOM 698 C C . LEU A 1 90 ? 0.763 6.468 1.013 1.00 96.81 90 LEU A C 1
ATOM 700 O O . LEU A 1 90 ? 1.609 6.758 0.175 1.00 96.81 90 LEU A O 1
ATOM 704 N N . ALA A 1 91 ? 0.707 5.262 1.583 1.00 96.19 91 ALA A N 1
ATOM 705 C CA . ALA A 1 91 ? 1.615 4.178 1.217 1.00 96.19 91 ALA A CA 1
ATOM 706 C C . ALA A 1 91 ? 1.458 3.797 -0.264 1.00 96.19 91 ALA A C 1
ATOM 708 O O . ALA A 1 91 ? 2.440 3.780 -0.998 1.00 96.19 91 ALA A O 1
ATOM 709 N N . LEU A 1 92 ? 0.217 3.601 -0.724 1.00 97.00 92 LEU A N 1
ATOM 710 C CA . LEU A 1 92 ? -0.069 3.314 -2.131 1.00 97.00 92 LEU A CA 1
ATOM 711 C C . LEU A 1 92 ? 0.376 4.448 -3.058 1.00 97.00 92 LEU A C 1
ATOM 713 O O . LEU A 1 92 ? 0.898 4.179 -4.135 1.00 97.00 92 LEU A O 1
ATOM 717 N N . GLN A 1 93 ? 0.184 5.705 -2.658 1.00 97.38 93 GLN A N 1
ATOM 718 C CA . GLN A 1 93 ? 0.634 6.852 -3.441 1.00 97.38 93 GLN A CA 1
ATOM 719 C C . GLN A 1 93 ? 2.161 6.864 -3.582 1.00 97.38 93 GLN A C 1
ATOM 721 O O . GLN A 1 93 ? 2.657 6.990 -4.696 1.00 97.38 93 GLN A O 1
ATOM 726 N N . ASN A 1 94 ? 2.897 6.649 -2.489 1.00 97.06 94 ASN A N 1
ATOM 727 C CA . ASN A 1 94 ? 4.357 6.574 -2.526 1.00 97.06 94 ASN A CA 1
ATOM 728 C C . ASN A 1 94 ? 4.852 5.429 -3.427 1.00 97.06 94 ASN A C 1
ATOM 730 O O . ASN A 1 94 ? 5.784 5.626 -4.206 1.00 97.06 94 ASN A O 1
ATOM 734 N N . ASP A 1 95 ? 4.216 4.256 -3.358 1.00 97.50 95 ASP A N 1
ATOM 735 C CA . ASP A 1 95 ? 4.554 3.113 -4.213 1.00 97.50 95 ASP A CA 1
ATOM 736 C C . ASP A 1 95 ? 4.289 3.412 -5.696 1.00 97.50 95 ASP A C 1
ATOM 738 O O . ASP A 1 95 ? 5.078 3.033 -6.564 1.00 97.50 95 ASP A O 1
ATOM 742 N N . LEU A 1 96 ? 3.182 4.094 -6.006 1.00 97.88 96 LEU A N 1
ATOM 743 C CA . LEU A 1 96 ? 2.857 4.507 -7.371 1.00 97.88 96 LEU A CA 1
ATOM 744 C C . LEU A 1 96 ? 3.834 5.563 -7.890 1.00 97.88 96 LEU A C 1
ATOM 746 O O . LEU A 1 96 ? 4.294 5.440 -9.023 1.00 97.88 96 LEU A O 1
ATOM 750 N N . ASP A 1 97 ? 4.198 6.547 -7.069 1.00 97.81 97 ASP A N 1
ATOM 751 C CA . ASP A 1 97 ? 5.174 7.577 -7.427 1.00 97.81 97 ASP A CA 1
ATOM 752 C C . ASP A 1 97 ? 6.565 6.970 -7.661 1.00 97.81 97 ASP A C 1
ATOM 754 O O . ASP A 1 97 ? 7.272 7.367 -8.590 1.00 97.81 97 ASP A O 1
ATOM 758 N N . HIS A 1 98 ? 6.955 5.973 -6.861 1.00 97.88 98 HIS A N 1
ATOM 759 C CA . HIS A 1 98 ? 8.194 5.224 -7.066 1.00 97.88 98 HIS A CA 1
ATOM 760 C C . HIS A 1 98 ? 8.176 4.470 -8.398 1.00 97.88 98 HIS A C 1
ATOM 762 O O . HIS A 1 98 ? 9.073 4.645 -9.220 1.00 97.88 98 HIS A O 1
ATOM 768 N N . LYS A 1 99 ? 7.116 3.695 -8.658 1.00 97.75 99 LYS A N 1
ATOM 769 C CA . LYS A 1 99 ? 6.963 2.961 -9.922 1.00 97.75 99 LYS A CA 1
ATOM 770 C C . LYS A 1 99 ? 6.909 3.893 -11.129 1.00 97.75 99 LYS A C 1
ATOM 772 O O . LYS A 1 99 ? 7.453 3.564 -12.176 1.00 97.75 99 LYS A O 1
ATOM 777 N N . ALA A 1 100 ? 6.279 5.060 -11.003 1.00 98.12 100 ALA A N 1
ATOM 778 C CA . ALA A 1 100 ? 6.236 6.050 -12.073 1.00 98.12 100 ALA A CA 1
ATOM 779 C C . ALA A 1 100 ? 7.640 6.576 -12.415 1.00 98.12 100 ALA A C 1
ATOM 781 O O . ALA A 1 100 ? 7.967 6.707 -13.595 1.00 98.12 100 ALA A O 1
ATOM 782 N N . LYS A 1 101 ? 8.485 6.816 -11.402 1.00 98.00 101 LYS A N 1
ATOM 783 C CA . LYS A 1 101 ? 9.893 7.193 -11.602 1.00 98.00 101 LYS A CA 1
ATOM 784 C C . LYS A 1 101 ? 10.692 6.074 -12.262 1.00 98.00 101 LYS A C 1
ATOM 786 O O . LYS A 1 101 ? 11.345 6.333 -13.264 1.00 98.00 101 LYS A O 1
ATOM 791 N N . GLU A 1 102 ? 10.570 4.838 -11.780 1.00 98.00 102 GLU A N 1
ATOM 792 C CA . GLU A 1 102 ? 11.240 3.679 -12.391 1.00 98.00 102 GLU A CA 1
ATOM 793 C C . GLU A 1 102 ? 10.847 3.502 -13.863 1.00 98.00 102 GLU A C 1
ATOM 795 O O . GLU A 1 102 ? 11.698 3.268 -14.718 1.00 98.00 102 GLU A O 1
ATOM 800 N N . VAL A 1 103 ? 9.557 3.647 -14.189 1.00 98.25 103 VAL A N 1
ATOM 801 C CA . VAL A 1 103 ? 9.076 3.562 -15.574 1.00 98.25 103 VAL A CA 1
ATOM 802 C C . VAL A 1 103 ? 9.675 4.676 -16.432 1.00 98.25 103 VAL A C 1
ATOM 804 O O . VAL A 1 103 ? 10.099 4.399 -17.553 1.00 98.25 103 VAL A O 1
ATOM 807 N N . ALA A 1 104 ? 9.741 5.910 -15.926 1.00 98.19 104 ALA A N 1
ATOM 808 C CA . ALA A 1 104 ? 10.356 7.024 -16.647 1.00 98.19 104 ALA A CA 1
ATOM 809 C C . ALA A 1 104 ? 11.858 6.786 -16.891 1.00 98.19 104 ALA A C 1
ATOM 811 O O . ALA A 1 104 ? 12.327 6.920 -18.020 1.00 98.19 104 ALA A O 1
ATOM 812 N N . GLU A 1 105 ? 12.593 6.345 -15.869 1.00 98.19 105 GLU A N 1
ATOM 813 C CA . GLU A 1 105 ? 14.018 6.016 -15.974 1.00 98.19 105 GLU A CA 1
ATOM 814 C C . GLU A 1 105 ? 14.270 4.886 -16.981 1.00 98.19 105 GLU A C 1
ATOM 816 O O . GLU A 1 105 ? 15.148 4.993 -17.840 1.00 98.19 105 GLU A O 1
ATOM 821 N N . LEU A 1 106 ? 13.468 3.817 -16.940 1.00 98.19 106 LEU A N 1
ATOM 822 C CA . LEU A 1 106 ? 13.570 2.710 -17.893 1.00 98.19 106 LEU A CA 1
ATOM 823 C C . LEU A 1 106 ? 13.248 3.151 -19.324 1.00 98.19 106 LEU A C 1
ATOM 825 O O . LEU A 1 106 ? 13.928 2.720 -20.257 1.00 98.19 106 LEU A O 1
ATOM 829 N N . GLN A 1 107 ? 12.252 4.019 -19.516 1.00 98.06 107 GLN A N 1
ATOM 830 C CA . GLN A 1 107 ? 11.948 4.592 -20.828 1.00 98.06 107 GLN A CA 1
ATOM 831 C C . GLN A 1 107 ? 13.117 5.418 -21.368 1.00 98.06 107 GLN A C 1
ATOM 833 O O . GLN A 1 107 ? 13.444 5.308 -22.550 1.00 98.06 107 GLN A O 1
ATOM 838 N N . ASP A 1 108 ? 13.777 6.205 -20.523 1.00 98.19 108 ASP A N 1
ATOM 839 C CA . ASP A 1 108 ? 14.934 6.994 -20.939 1.00 98.19 108 ASP A CA 1
ATOM 840 C C . ASP A 1 108 ? 16.139 6.107 -21.275 1.00 98.19 108 ASP A C 1
ATOM 842 O O . ASP A 1 108 ? 16.807 6.335 -22.286 1.00 98.19 108 ASP A O 1
ATOM 846 N N . VAL A 1 109 ? 16.368 5.029 -20.517 1.00 98.31 109 VAL A N 1
ATOM 847 C CA . VAL A 1 109 ? 17.381 4.017 -20.856 1.00 98.31 109 VAL A CA 1
ATOM 848 C C . VAL A 1 109 ? 17.074 3.350 -22.199 1.00 98.31 109 VAL A C 1
ATOM 850 O O . VAL A 1 109 ? 17.992 3.140 -22.994 1.00 98.31 109 VAL A O 1
ATOM 853 N N . ILE A 1 110 ? 15.809 3.020 -22.478 1.00 98.12 110 ILE A N 1
ATOM 854 C CA . ILE A 1 110 ? 15.405 2.438 -23.766 1.00 98.12 110 ILE A CA 1
ATOM 855 C C . ILE A 1 110 ? 15.683 3.423 -24.902 1.00 98.12 110 ILE A C 1
ATOM 857 O O . ILE A 1 110 ? 16.379 3.050 -25.843 1.00 98.12 110 ILE A O 1
ATOM 861 N N . LYS A 1 111 ? 15.260 4.688 -24.782 1.00 98.06 111 LYS A N 1
ATOM 862 C CA . LYS A 1 111 ? 15.527 5.722 -25.798 1.00 98.06 111 LYS A CA 1
ATOM 863 C C . LYS A 1 111 ? 17.023 5.877 -26.070 1.00 98.06 111 LYS A C 1
ATOM 865 O O . LYS A 1 111 ? 17.441 5.902 -27.222 1.00 98.06 111 LYS A O 1
ATOM 870 N N . GLN A 1 112 ? 17.846 5.928 -25.022 1.00 98.19 112 GLN A N 1
ATOM 871 C CA . GLN A 1 112 ? 19.303 6.011 -25.167 1.00 98.19 112 GLN A CA 1
ATOM 872 C C . GLN A 1 112 ? 19.912 4.776 -25.844 1.00 98.19 112 GLN A C 1
ATOM 874 O O . GLN A 1 112 ? 20.944 4.874 -26.508 1.00 98.19 112 GLN A O 1
ATOM 879 N N . ARG A 1 113 ? 19.332 3.589 -25.644 1.00 98.06 113 ARG A N 1
ATOM 880 C CA . ARG A 1 113 ? 19.777 2.369 -26.328 1.00 98.06 113 ARG A CA 1
ATOM 881 C C . ARG A 1 113 ? 19.351 2.367 -27.788 1.00 98.06 113 ARG A C 1
ATOM 883 O O . ARG A 1 113 ? 20.152 1.969 -28.625 1.00 98.06 113 ARG A O 1
ATOM 890 N N . GLU A 1 114 ? 18.144 2.828 -28.092 1.00 98.12 114 GLU A N 1
ATOM 891 C CA . GLU A 1 114 ? 17.643 2.951 -29.462 1.00 98.12 114 GLU A CA 1
ATOM 892 C C . GLU A 1 114 ? 18.486 3.925 -30.286 1.00 98.12 114 GLU A C 1
ATOM 894 O O . GLU A 1 114 ? 18.872 3.584 -31.403 1.00 98.12 114 GLU A O 1
ATOM 899 N N . THR A 1 115 ? 18.858 5.084 -29.729 1.00 98.00 115 THR A N 1
ATOM 900 C CA . THR A 1 115 ? 19.740 6.034 -30.426 1.00 98.00 115 THR A CA 1
ATOM 901 C C . THR A 1 115 ? 21.110 5.426 -30.707 1.00 98.00 115 THR A C 1
ATOM 903 O O . THR A 1 115 ? 21.558 5.437 -31.850 1.00 98.00 115 THR A O 1
ATOM 906 N N . LYS A 1 116 ? 21.744 4.802 -29.707 1.00 98.19 116 LYS A N 1
ATOM 907 C CA . LYS A 1 116 ? 23.039 4.123 -29.886 1.00 98.19 116 LYS A CA 1
ATOM 908 C C . LYS A 1 116 ? 22.966 2.980 -30.895 1.00 98.19 116 LYS A C 1
ATOM 910 O O . LYS A 1 116 ? 23.913 2.754 -31.643 1.00 98.19 116 LYS A O 1
ATOM 915 N N . LEU A 1 117 ? 21.859 2.240 -30.908 1.00 98.12 117 LEU A N 1
ATOM 916 C CA . LEU A 1 117 ? 21.641 1.152 -31.852 1.00 98.12 117 LEU A CA 1
ATOM 917 C C . LEU A 1 117 ? 21.487 1.692 -33.277 1.00 98.12 117 LEU A C 1
ATOM 919 O O . LEU A 1 117 ? 22.109 1.149 -34.187 1.00 98.12 117 LEU A O 1
ATOM 923 N N . ALA A 1 118 ? 20.734 2.777 -33.465 1.00 98.19 118 ALA A N 1
ATOM 924 C CA . ALA A 1 118 ? 20.605 3.445 -34.757 1.00 98.19 118 ALA A CA 1
ATOM 925 C C . ALA A 1 118 ? 21.957 3.986 -35.256 1.00 98.19 118 ALA A C 1
ATOM 927 O O . ALA A 1 118 ? 22.331 3.739 -36.402 1.00 98.19 118 ALA A O 1
ATOM 928 N N . GLU A 1 119 ? 22.728 4.646 -34.387 1.00 98.00 119 GLU A N 1
ATOM 929 C CA . GLU A 1 119 ? 24.080 5.132 -34.695 1.00 98.00 119 GLU A CA 1
ATOM 930 C C . GLU A 1 119 ? 25.019 3.986 -35.103 1.00 98.00 119 GLU A C 1
ATOM 932 O O . GLU A 1 119 ? 25.721 4.083 -36.111 1.00 98.00 119 GLU A O 1
ATOM 937 N N . ALA A 1 120 ? 25.003 2.870 -34.366 1.00 97.62 120 ALA A N 1
ATOM 938 C CA . ALA A 1 120 ? 25.816 1.698 -34.680 1.00 97.62 120 ALA A CA 1
ATOM 939 C C . ALA A 1 120 ? 25.418 1.052 -36.018 1.00 97.62 120 ALA A C 1
ATOM 941 O O . ALA A 1 120 ? 26.289 0.682 -36.808 1.00 97.62 120 ALA A O 1
ATOM 942 N N . GLN A 1 121 ? 24.116 0.947 -36.301 1.00 97.00 121 GLN A N 1
ATOM 943 C CA . GLN A 1 121 ? 23.611 0.431 -37.575 1.00 97.00 121 GLN A CA 1
ATOM 944 C C . GLN A 1 121 ? 24.007 1.330 -38.751 1.00 97.00 121 GLN A C 1
ATOM 946 O O . GLN A 1 121 ? 24.439 0.828 -39.791 1.00 97.00 121 GLN A O 1
ATOM 951 N N . GLN A 1 122 ? 23.912 2.651 -38.585 1.00 97.94 122 GLN A N 1
ATOM 952 C CA . GLN A 1 122 ? 24.323 3.607 -39.608 1.00 97.94 122 GLN A CA 1
ATOM 953 C C . GLN A 1 122 ? 25.833 3.536 -39.863 1.00 97.94 122 GLN A C 1
ATOM 955 O O . GLN A 1 122 ? 26.256 3.413 -41.012 1.00 97.94 122 GLN A O 1
ATOM 960 N N . ALA A 1 123 ? 26.644 3.500 -38.802 1.00 97.50 123 ALA A N 1
ATOM 961 C CA . ALA A 1 123 ? 28.090 3.337 -38.917 1.00 97.50 123 ALA A CA 1
ATOM 962 C C . ALA A 1 123 ? 28.467 2.027 -39.630 1.00 97.50 123 ALA A C 1
ATOM 964 O O . ALA A 1 123 ? 29.355 2.019 -40.484 1.00 97.50 123 ALA A O 1
ATOM 965 N N . GLN A 1 124 ? 27.771 0.924 -39.336 1.00 96.88 124 GLN A N 1
ATOM 966 C CA . GLN A 1 124 ? 27.986 -0.353 -40.016 1.00 96.88 124 GLN A CA 1
ATOM 967 C C . GLN A 1 124 ? 27.646 -0.270 -41.512 1.00 96.88 124 GLN A C 1
ATOM 969 O O . GLN A 1 124 ? 28.414 -0.760 -42.344 1.00 96.88 124 GLN A O 1
ATOM 974 N N . ALA A 1 125 ? 26.526 0.364 -41.868 1.00 97.62 125 ALA A N 1
ATOM 975 C CA . ALA A 1 125 ? 26.136 0.561 -43.261 1.00 97.62 125 ALA A CA 1
ATOM 976 C C . ALA A 1 125 ? 27.156 1.421 -44.026 1.00 97.62 125 ALA A C 1
ATOM 978 O O . ALA A 1 125 ? 27.537 1.076 -45.147 1.00 97.62 125 ALA A O 1
ATOM 979 N N . ASP A 1 126 ? 27.645 2.498 -43.411 1.00 97.75 126 ASP A N 1
ATOM 980 C CA . ASP A 1 126 ? 28.636 3.389 -44.016 1.00 97.75 126 ASP A CA 1
ATOM 981 C C . ASP A 1 126 ? 30.003 2.712 -44.182 1.00 97.75 126 ASP A C 1
ATOM 983 O O . ASP A 1 126 ? 30.662 2.900 -45.205 1.00 97.75 126 ASP A O 1
ATOM 987 N N . LEU A 1 127 ? 30.420 1.870 -43.229 1.00 97.44 127 LEU A N 1
ATOM 988 C CA . LEU A 1 127 ? 31.632 1.059 -43.367 1.00 97.44 127 LEU A CA 1
ATOM 989 C C . LEU A 1 127 ? 31.526 0.068 -44.530 1.00 97.44 127 LEU A C 1
ATOM 991 O O . LEU A 1 127 ? 32.470 -0.045 -45.309 1.00 97.44 127 LEU A O 1
ATOM 995 N N . LEU A 1 128 ? 30.383 -0.606 -44.692 1.00 96.94 128 LEU A N 1
ATOM 996 C CA . LEU A 1 128 ? 30.156 -1.522 -45.815 1.00 96.94 128 LEU A CA 1
ATOM 997 C C . LEU A 1 128 ? 30.161 -0.794 -47.167 1.00 96.94 128 LEU A C 1
ATOM 999 O O . LEU A 1 128 ? 30.695 -1.324 -48.140 1.00 96.94 128 LEU A O 1
ATOM 1003 N N . ARG A 1 129 ? 29.591 0.417 -47.242 1.00 97.50 129 ARG A N 1
ATOM 1004 C CA . ARG A 1 129 ? 29.646 1.254 -48.454 1.00 97.50 129 ARG A CA 1
ATOM 1005 C C . ARG A 1 129 ? 31.081 1.628 -48.802 1.00 97.50 129 ARG A C 1
ATOM 1007 O O . ARG A 1 129 ? 31.518 1.341 -49.910 1.00 97.50 129 ARG A O 1
ATOM 1014 N N . LYS A 1 130 ? 31.831 2.157 -47.831 1.00 97.00 130 LYS A N 1
ATOM 1015 C CA . LYS A 1 130 ? 33.245 2.511 -48.015 1.00 97.00 130 LYS A CA 1
ATOM 1016 C C . LYS A 1 130 ? 34.095 1.308 -48.413 1.00 97.00 130 LYS A C 1
ATOM 1018 O O . LYS A 1 130 ? 34.972 1.446 -49.252 1.00 97.00 130 LYS A O 1
ATOM 1023 N N . GLN A 1 131 ? 33.847 0.130 -47.840 1.00 96.81 131 GLN A N 1
ATOM 1024 C CA . GLN A 1 131 ? 34.543 -1.096 -48.244 1.00 96.81 131 GLN A CA 1
ATOM 1025 C C . GLN A 1 131 ? 34.298 -1.427 -49.718 1.00 96.81 131 GLN A C 1
ATOM 1027 O O . GLN A 1 131 ? 35.260 -1.652 -50.443 1.00 96.81 131 GLN A O 1
ATOM 1032 N N . ARG A 1 132 ? 33.040 -1.384 -50.176 1.00 96.75 132 ARG A N 1
ATOM 1033 C CA . ARG A 1 132 ? 32.705 -1.620 -51.591 1.00 96.75 132 ARG A CA 1
ATOM 1034 C C . ARG A 1 132 ? 33.358 -0.594 -52.512 1.00 96.75 132 ARG A C 1
ATOM 1036 O O . ARG A 1 132 ? 33.997 -0.986 -53.476 1.00 96.75 132 ARG A O 1
ATOM 1043 N N . GLU A 1 133 ? 33.265 0.692 -52.178 1.00 96.50 133 GLU A N 1
ATOM 1044 C CA . GLU A 1 133 ? 33.900 1.772 -52.947 1.00 96.50 133 GLU A CA 1
ATOM 1045 C C . GLU A 1 133 ? 35.421 1.590 -53.043 1.00 96.50 133 GLU A C 1
ATOM 1047 O O . GLU A 1 133 ? 36.003 1.769 -54.110 1.00 96.50 133 GLU A O 1
ATOM 1052 N N . LEU A 1 134 ? 36.075 1.201 -51.943 1.00 97.19 134 LEU A N 1
ATOM 1053 C CA . LEU A 1 134 ? 37.512 0.931 -51.929 1.00 97.19 134 LEU A CA 1
ATOM 1054 C C . LEU A 1 134 ? 37.879 -0.306 -52.752 1.00 97.19 134 LEU A C 1
ATOM 1056 O O . LEU A 1 134 ? 38.908 -0.294 -53.423 1.00 97.19 134 LEU A O 1
ATOM 1060 N N . ASP A 1 135 ? 37.081 -1.368 -52.692 1.00 97.00 135 ASP A N 1
ATOM 1061 C CA . ASP A 1 135 ? 37.328 -2.585 -53.465 1.00 97.00 135 ASP A CA 1
ATOM 1062 C C . ASP A 1 135 ? 37.114 -2.354 -54.967 1.00 97.00 135 ASP A C 1
ATOM 1064 O O . ASP A 1 135 ? 37.924 -2.813 -55.775 1.00 97.00 135 ASP A O 1
ATOM 1068 N N . ASP A 1 136 ? 36.092 -1.586 -55.349 1.00 96.75 136 ASP A N 1
ATOM 1069 C CA . ASP A 1 136 ? 35.859 -1.189 -56.739 1.00 96.75 136 ASP A CA 1
ATOM 1070 C C . ASP A 1 136 ? 36.986 -0.273 -57.246 1.00 96.75 136 ASP A C 1
ATOM 1072 O O . ASP A 1 136 ? 37.570 -0.544 -58.297 1.00 96.75 136 ASP A O 1
ATOM 1076 N N . ALA A 1 137 ? 37.397 0.730 -56.460 1.00 96.62 137 ALA A N 1
ATOM 1077 C CA . ALA A 1 137 ? 38.522 1.602 -56.805 1.00 96.62 137 ALA A CA 1
ATOM 1078 C C . ALA A 1 137 ? 39.845 0.829 -56.950 1.00 96.62 137 ALA A C 1
ATOM 1080 O O . ALA A 1 137 ? 40.635 1.115 -57.850 1.00 96.62 137 ALA A O 1
ATOM 1081 N N . LYS A 1 138 ? 40.100 -0.174 -56.097 1.00 97.19 138 LYS A N 1
ATOM 1082 C CA . LYS A 1 138 ? 41.274 -1.054 -56.233 1.00 97.19 138 LYS A CA 1
ATOM 1083 C C . LYS A 1 138 ? 41.248 -1.826 -57.548 1.00 97.19 138 LYS A C 1
ATOM 1085 O O . LYS A 1 138 ? 42.256 -1.831 -58.245 1.00 97.19 138 LYS A O 1
ATOM 1090 N N . ARG A 1 139 ? 40.109 -2.423 -57.915 1.00 96.31 139 ARG A N 1
ATOM 1091 C CA . ARG A 1 139 ? 39.962 -3.150 -59.189 1.00 96.31 139 ARG A CA 1
ATOM 1092 C C . ARG A 1 139 ? 40.171 -2.235 -60.391 1.00 96.31 139 ARG A C 1
ATOM 1094 O O . ARG A 1 139 ? 40.863 -2.609 -61.332 1.00 96.31 139 ARG A O 1
ATOM 1101 N N . GLU A 1 140 ? 39.604 -1.030 -60.371 1.00 96.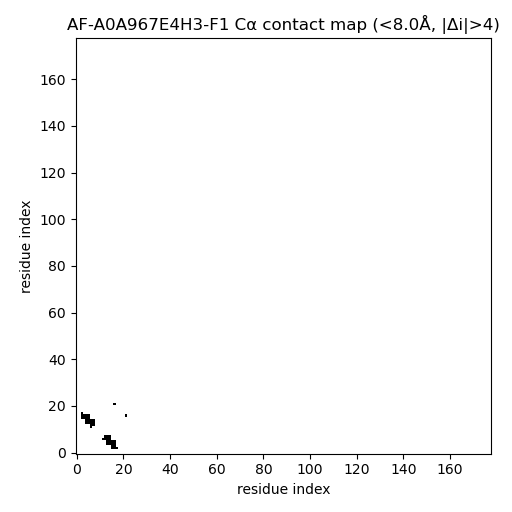31 140 GLU A N 1
ATOM 1102 C CA . GLU A 1 140 ? 39.804 -0.048 -61.442 1.00 96.31 140 GLU A CA 1
ATOM 1103 C C . GLU A 1 140 ? 41.269 0.387 -61.562 1.00 96.31 140 GLU A C 1
ATOM 1105 O O . GLU A 1 140 ? 41.788 0.520 -62.675 1.00 96.31 140 GLU A O 1
ATOM 1110 N N . LEU A 1 141 ? 41.957 0.573 -60.431 1.00 96.38 141 LEU A N 1
ATOM 1111 C CA . LEU A 1 141 ? 43.386 0.871 -60.403 1.00 96.38 141 LEU A CA 1
ATOM 1112 C C . LEU A 1 141 ? 44.213 -0.288 -60.962 1.00 96.38 141 LEU A C 1
ATOM 1114 O O . LEU A 1 141 ? 45.056 -0.044 -61.823 1.00 96.38 141 LEU A O 1
ATOM 1118 N N . GLU A 1 142 ? 43.958 -1.524 -60.530 1.00 96.12 142 GLU A N 1
ATOM 1119 C CA . GLU A 1 142 ? 44.619 -2.729 -61.049 1.00 96.12 142 GLU A CA 1
ATOM 1120 C C . GLU A 1 142 ? 44.441 -2.837 -62.569 1.00 96.12 142 GLU A C 1
ATOM 1122 O O . GLU A 1 142 ? 45.431 -2.899 -63.297 1.00 96.12 142 GLU A O 1
ATOM 1127 N N . LEU A 1 143 ? 43.207 -2.707 -63.070 1.00 96.69 143 LEU A N 1
ATOM 1128 C CA . LEU A 1 143 ? 42.911 -2.713 -64.507 1.00 96.69 143 LEU A CA 1
ATOM 1129 C C . LEU A 1 143 ? 43.606 -1.569 -65.260 1.00 96.69 143 LEU A C 1
ATOM 1131 O O . LEU A 1 143 ? 44.056 -1.746 -66.392 1.00 96.69 143 LEU A O 1
ATOM 1135 N N . THR A 1 144 ? 43.695 -0.378 -64.665 1.00 96.31 144 THR A N 1
ATOM 1136 C CA . THR A 1 144 ? 44.372 0.774 -65.282 1.00 96.31 144 THR A CA 1
ATOM 1137 C C . THR A 1 144 ? 45.881 0.564 -65.342 1.00 96.31 144 THR A C 1
ATOM 1139 O O . THR A 1 144 ? 46.511 0.900 -66.346 1.00 96.31 144 THR A O 1
ATOM 1142 N N . VAL A 1 145 ? 46.472 0.003 -64.286 1.00 97.00 145 VAL A N 1
ATOM 1143 C CA . VAL A 1 145 ? 47.893 -0.355 -64.250 1.00 97.00 145 VAL A CA 1
ATOM 1144 C C . VAL A 1 145 ? 48.180 -1.433 -65.290 1.00 97.00 145 VAL A C 1
ATOM 1146 O O . VAL A 1 145 ? 49.103 -1.256 -66.081 1.00 97.00 145 VAL A O 1
ATOM 1149 N N . GLU A 1 146 ? 47.366 -2.487 -65.367 1.00 94.94 146 GLU A N 1
ATOM 1150 C CA . GLU A 1 146 ? 47.495 -3.532 -66.387 1.00 94.94 146 GLU A CA 1
ATOM 1151 C C . GLU A 1 146 ? 47.424 -2.959 -67.806 1.00 94.94 146 GLU A C 1
ATOM 1153 O O . GLU A 1 146 ? 48.304 -3.248 -68.618 1.00 94.94 146 GLU A O 1
ATOM 1158 N N . LYS A 1 147 ? 46.441 -2.095 -68.098 1.00 95.75 147 LYS A N 1
ATOM 1159 C CA . LYS A 1 147 ? 46.325 -1.418 -69.401 1.00 95.75 147 LYS A CA 1
ATOM 1160 C C . LYS A 1 147 ? 47.557 -0.576 -69.719 1.00 95.75 147 LYS A C 1
ATOM 1162 O O . LYS A 1 147 ? 48.124 -0.737 -70.792 1.00 95.75 147 LYS A O 1
ATOM 1167 N N . ARG A 1 148 ? 48.033 0.251 -68.781 1.00 95.75 148 ARG A N 1
ATOM 1168 C CA . ARG A 1 148 ? 49.244 1.074 -68.975 1.00 95.75 148 ARG A CA 1
ATOM 1169 C C . ARG A 1 148 ? 50.495 0.229 -69.196 1.00 95.75 148 ARG A C 1
ATOM 1171 O O . ARG A 1 148 ? 51.337 0.586 -70.016 1.00 95.75 148 ARG A O 1
ATOM 1178 N N . VAL A 1 149 ? 50.632 -0.887 -68.479 1.00 96.31 149 VAL A N 1
ATOM 1179 C CA . VAL A 1 149 ? 51.745 -1.826 -68.670 1.00 96.31 149 VAL A CA 1
ATOM 1180 C C . VAL A 1 149 ? 51.648 -2.490 -70.042 1.00 96.31 149 VAL A C 1
ATOM 1182 O O . VAL A 1 149 ? 52.655 -2.565 -70.741 1.00 96.31 149 VAL A O 1
ATOM 1185 N N . GLN A 1 150 ? 50.460 -2.930 -70.466 1.00 93.94 150 GLN A N 1
ATOM 1186 C CA . GLN A 1 150 ? 50.251 -3.493 -71.803 1.00 93.94 150 GLN A CA 1
ATOM 1187 C C . GLN A 1 150 ? 50.564 -2.472 -72.900 1.00 93.94 150 GLN A C 1
ATOM 1189 O O . GLN A 1 150 ? 51.338 -2.793 -73.799 1.00 93.94 150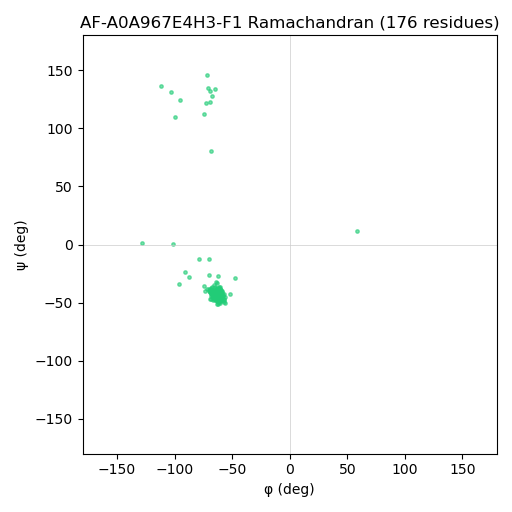 GLN A O 1
ATOM 1194 N N . GLU A 1 151 ? 50.042 -1.249 -72.791 1.00 94.56 151 GLU A N 1
ATOM 1195 C CA . GLU A 1 151 ? 50.313 -0.135 -73.707 1.00 94.56 151 GLU A CA 1
ATOM 1196 C C . GLU A 1 151 ? 51.819 0.170 -73.783 1.00 94.56 151 GLU A C 1
ATOM 1198 O O . GLU A 1 151 ? 52.393 0.238 -74.874 1.00 94.56 151 GLU A O 1
ATOM 1203 N N . GLY A 1 152 ? 52.497 0.258 -72.634 1.00 94.69 152 GLY A N 1
ATOM 1204 C CA . GLY A 1 152 ? 53.946 0.445 -72.567 1.00 94.69 152 GLY A CA 1
ATOM 1205 C C . GLY A 1 152 ? 54.721 -0.707 -73.214 1.00 94.69 152 GLY A C 1
ATOM 1206 O O . GLY A 1 152 ? 55.632 -0.467 -74.007 1.00 94.69 152 GLY A O 1
ATOM 1207 N N . LEU A 1 153 ? 54.338 -1.963 -72.957 1.00 94.31 153 LEU A N 1
ATOM 1208 C CA . LEU A 1 153 ? 54.953 -3.134 -73.592 1.00 94.31 153 LEU A CA 1
ATOM 1209 C C . LEU A 1 153 ? 54.726 -3.146 -75.107 1.00 94.31 153 LEU A C 1
ATOM 1211 O O . LEU A 1 153 ? 55.646 -3.493 -75.849 1.00 94.31 153 LEU A O 1
ATOM 1215 N N . THR A 1 154 ? 53.537 -2.767 -75.584 1.00 94.50 154 THR A N 1
ATOM 1216 C CA . THR A 1 154 ? 53.262 -2.651 -77.022 1.00 94.50 154 THR A CA 1
ATOM 1217 C C . THR A 1 154 ? 54.112 -1.565 -77.668 1.00 94.50 154 THR A C 1
ATOM 1219 O O . THR A 1 154 ? 54.782 -1.861 -78.654 1.00 94.50 154 THR A O 1
ATOM 1222 N N . ALA A 1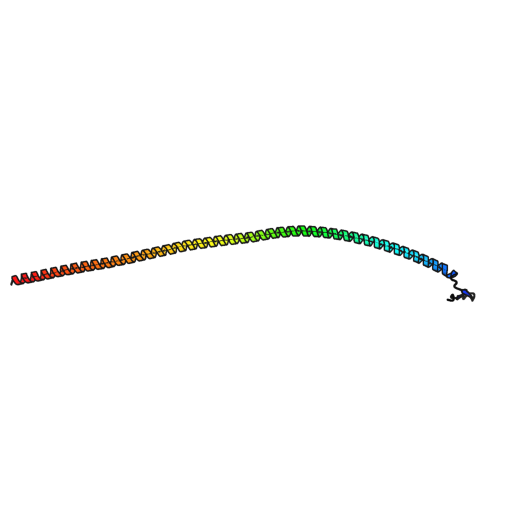 155 ? 54.202 -0.375 -77.065 1.00 94.50 155 ALA A N 1
ATOM 1223 C CA . ALA A 1 155 ? 55.053 0.707 -77.555 1.00 94.50 155 ALA A CA 1
ATOM 1224 C C . ALA A 1 155 ? 56.532 0.288 -77.602 1.00 94.50 155 ALA A C 1
ATOM 1226 O O . ALA A 1 155 ? 57.205 0.490 -78.610 1.00 94.50 155 ALA A O 1
ATOM 1227 N N . THR A 1 156 ? 57.023 -0.382 -76.553 1.00 93.00 156 THR A N 1
ATOM 1228 C CA . THR A 1 156 ? 58.406 -0.888 -76.507 1.00 93.00 156 THR A CA 1
ATOM 1229 C C . THR A 1 156 ? 58.660 -1.940 -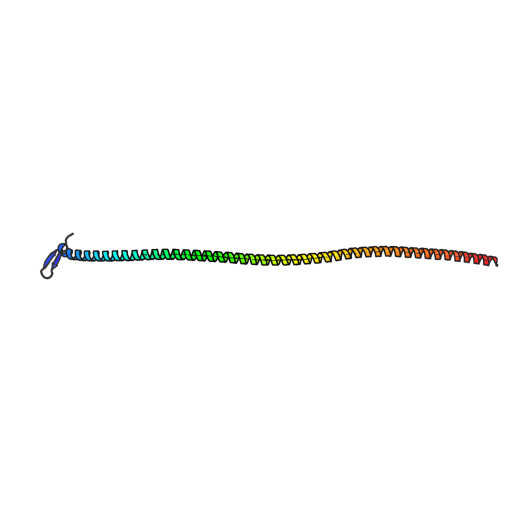77.594 1.00 93.00 156 THR A C 1
ATOM 1231 O O . THR A 1 156 ? 59.702 -1.923 -78.243 1.00 93.00 156 THR A O 1
ATOM 1234 N N . ARG A 1 157 ? 57.705 -2.851 -77.840 1.00 92.12 157 ARG A N 1
ATOM 1235 C CA . ARG A 1 157 ? 57.804 -3.858 -78.915 1.00 92.12 157 ARG A CA 1
ATOM 1236 C C . ARG A 1 157 ? 57.783 -3.222 -80.302 1.00 92.12 157 ARG A C 1
ATOM 1238 O O . ARG A 1 157 ? 58.524 -3.666 -81.175 1.00 92.12 157 ARG A O 1
ATOM 1245 N N . GLU A 1 158 ? 56.940 -2.218 -80.519 1.00 92.38 158 GLU A N 1
ATOM 1246 C CA . GLU A 1 158 ? 56.895 -1.463 -81.772 1.00 92.38 158 GLU A CA 1
ATOM 1247 C C . GLU A 1 158 ? 58.196 -0.702 -82.014 1.00 92.38 158 GLU A C 1
ATOM 1249 O O . GLU A 1 158 ? 58.729 -0.749 -83.121 1.00 92.38 158 GLU A O 1
ATOM 1254 N N . GLN A 1 159 ? 58.739 -0.053 -80.984 1.00 91.81 159 GLN A N 1
ATOM 1255 C CA . GLN A 1 159 ? 60.022 0.633 -81.065 1.00 91.81 159 GLN A CA 1
ATOM 1256 C C . GLN A 1 159 ? 61.163 -0.348 -81.361 1.00 91.81 159 GLN A C 1
ATOM 1258 O O . GLN A 1 159 ? 61.917 -0.123 -82.301 1.00 91.81 159 GLN A O 1
ATOM 1263 N N . ALA A 1 160 ? 61.231 -1.481 -80.657 1.00 90.50 160 ALA A N 1
ATOM 1264 C CA . ALA A 1 160 ? 62.234 -2.513 -80.918 1.00 90.50 160 ALA A CA 1
ATOM 1265 C C . ALA A 1 160 ? 62.132 -3.095 -82.342 1.00 90.50 160 ALA A C 1
ATOM 1267 O O . ALA A 1 160 ? 63.153 -3.386 -82.962 1.00 90.50 160 ALA A O 1
ATOM 1268 N N . ARG A 1 161 ? 60.915 -3.248 -82.892 1.00 89.69 161 ARG A N 1
ATOM 1269 C CA . ARG A 1 161 ? 60.719 -3.644 -84.300 1.00 89.69 161 ARG A CA 1
ATOM 1270 C C . ARG A 1 161 ? 61.252 -2.587 -85.263 1.00 89.69 161 ARG A C 1
ATOM 1272 O O . ARG A 1 161 ? 61.987 -2.950 -86.174 1.00 89.69 161 ARG A O 1
ATOM 1279 N N . LYS A 1 162 ? 60.933 -1.308 -85.039 1.00 90.50 162 LYS A N 1
ATOM 1280 C CA . LYS A 1 162 ? 61.442 -0.194 -85.855 1.00 90.50 162 LYS A CA 1
ATOM 1281 C C . LYS A 1 162 ? 62.968 -0.118 -85.812 1.00 90.50 162 LYS A C 1
ATOM 1283 O O . LYS A 1 162 ? 63.596 -0.097 -86.859 1.00 90.50 162 LYS A O 1
ATOM 1288 N N . GLU A 1 163 ? 63.568 -0.178 -84.625 1.00 90.00 163 GLU A N 1
ATOM 1289 C CA . GLU A 1 163 ? 65.027 -0.169 -84.452 1.00 90.00 163 GLU A CA 1
ATOM 1290 C C . GLU A 1 163 ? 65.701 -1.372 -85.136 1.00 90.00 163 GLU A C 1
ATOM 1292 O O . GLU A 1 163 ? 66.757 -1.225 -85.750 1.00 90.00 163 GLU A O 1
ATOM 1297 N N . ALA A 1 164 ? 65.088 -2.562 -85.090 1.00 88.75 164 ALA A N 1
ATOM 1298 C CA . ALA A 1 164 ? 65.587 -3.736 -85.806 1.00 88.75 164 ALA A CA 1
ATOM 1299 C C . ALA A 1 164 ? 65.468 -3.594 -87.335 1.00 88.75 164 ALA A C 1
ATOM 1301 O O . ALA A 1 164 ? 66.403 -3.953 -88.053 1.00 88.75 164 ALA A O 1
ATOM 1302 N N . GLU A 1 165 ? 64.346 -3.068 -87.839 1.00 87.81 165 GLU A N 1
ATOM 1303 C CA . GLU A 1 165 ? 64.149 -2.760 -89.261 1.00 87.81 165 GLU A CA 1
ATOM 1304 C C . GLU A 1 165 ? 65.160 -1.717 -89.750 1.00 87.81 165 GLU A C 1
ATOM 1306 O O . GLU A 1 165 ? 65.797 -1.918 -90.783 1.00 87.81 165 GLU A O 1
ATOM 1311 N N . ASP A 1 166 ? 65.364 -0.642 -88.991 1.00 86.25 166 ASP A N 1
ATOM 1312 C CA . ASP A 1 166 ? 66.320 0.414 -89.315 1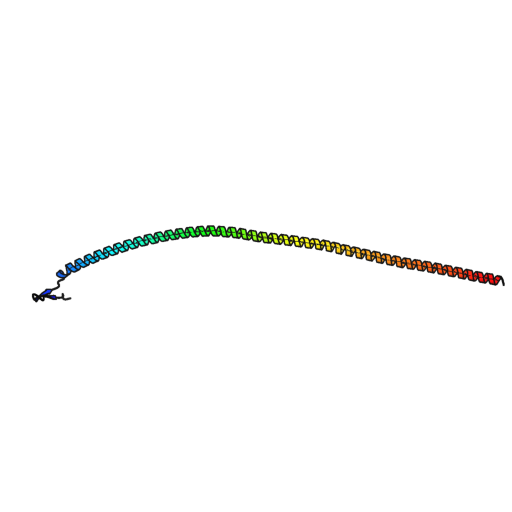.00 86.25 166 ASP A CA 1
ATOM 1313 C C . ASP A 1 166 ? 67.768 -0.094 -89.239 1.00 86.25 166 ASP A C 1
ATOM 1315 O O . ASP A 1 166 ? 68.571 0.191 -90.127 1.00 86.25 166 ASP A O 1
ATOM 1319 N N . GLY A 1 167 ? 68.099 -0.943 -88.261 1.00 86.81 167 GLY A N 1
ATOM 1320 C CA . GLY A 1 167 ? 69.395 -1.619 -88.187 1.00 86.81 167 GLY A CA 1
ATOM 1321 C C . GLY A 1 167 ? 69.655 -2.575 -89.361 1.00 86.81 167 GLY A C 1
ATOM 1322 O O . GLY A 1 167 ? 70.781 -2.661 -89.855 1.00 86.81 167 GLY A O 1
ATOM 1323 N N . LEU A 1 168 ? 68.632 -3.289 -89.845 1.00 81.38 168 LEU A N 1
ATOM 1324 C CA . LEU A 1 168 ? 68.731 -4.104 -91.061 1.00 81.38 168 LEU A CA 1
ATOM 1325 C C . LEU A 1 168 ? 68.898 -3.234 -92.311 1.00 81.38 168 LEU A C 1
ATOM 1327 O O . LEU A 1 168 ? 69.733 -3.558 -93.153 1.00 81.38 168 LEU A O 1
ATOM 1331 N N . ARG A 1 169 ? 68.158 -2.123 -92.419 1.00 79.94 169 ARG A N 1
ATOM 1332 C CA . ARG A 1 169 ? 68.305 -1.152 -93.516 1.00 79.94 169 ARG A CA 1
ATOM 1333 C C . ARG A 1 169 ? 69.717 -0.579 -93.572 1.00 79.94 169 ARG A C 1
ATOM 1335 O O . ARG A 1 169 ? 70.303 -0.559 -94.648 1.00 79.94 169 ARG A O 1
ATOM 1342 N N . LEU A 1 170 ? 70.285 -0.192 -92.429 1.00 79.88 170 LEU A N 1
ATOM 1343 C CA . LEU A 1 170 ? 71.669 0.282 -92.338 1.00 79.88 170 LEU A CA 1
ATOM 1344 C C . LEU A 1 170 ? 72.665 -0.776 -92.838 1.00 79.88 170 LEU A C 1
ATOM 1346 O O . LEU A 1 170 ? 73.503 -0.462 -93.672 1.00 79.88 170 LEU A O 1
ATOM 1350 N N . LYS A 1 171 ? 72.517 -2.046 -92.438 1.00 77.31 171 LYS A N 1
ATOM 1351 C CA . LYS A 1 171 ? 73.378 -3.143 -92.929 1.00 77.31 171 LYS A CA 1
ATOM 1352 C C . LYS A 1 171 ? 73.260 -3.401 -94.433 1.00 77.31 171 LYS A C 1
ATOM 1354 O O . LYS A 1 171 ? 74.231 -3.833 -95.048 1.00 77.31 171 LYS A O 1
ATOM 1359 N N . VAL A 1 172 ? 72.076 -3.208 -95.019 1.00 76.50 172 VAL A N 1
ATOM 1360 C CA . VAL A 1 172 ? 71.882 -3.312 -96.475 1.00 76.50 172 VAL A CA 1
ATOM 1361 C C . VAL A 1 172 ? 72.586 -2.152 -97.178 1.00 76.50 172 VAL A C 1
ATOM 1363 O O . VAL A 1 172 ? 73.361 -2.401 -98.093 1.00 76.50 172 VAL A O 1
ATOM 1366 N N . LEU A 1 173 ? 72.408 -0.922 -96.689 1.00 73.75 173 LEU A N 1
ATOM 1367 C CA . LEU A 1 173 ? 73.077 0.269 -97.224 1.00 73.75 173 LEU A CA 1
ATOM 1368 C C . LEU A 1 173 ? 74.609 0.178 -97.120 1.00 73.75 173 LEU A C 1
ATOM 1370 O O . LEU A 1 173 ? 75.310 0.550 -98.054 1.00 73.75 173 LEU A O 1
ATOM 1374 N N . GLU A 1 174 ? 75.136 -0.358 -96.018 1.00 74.62 174 GLU A N 1
ATOM 1375 C CA . GLU A 1 174 ? 76.575 -0.591 -95.838 1.00 74.62 174 GLU A CA 1
ATOM 1376 C C . GLU A 1 174 ? 77.112 -1.675 -96.787 1.00 74.62 174 GLU A C 1
ATOM 1378 O O . GLU A 1 174 ? 78.215 -1.534 -97.310 1.00 74.62 174 GLU A O 1
ATOM 1383 N N . ARG A 1 175 ? 76.333 -2.733 -97.065 1.00 65.88 175 ARG A N 1
ATOM 1384 C CA . ARG A 1 175 ? 76.689 -3.770 -98.053 1.00 65.88 175 ARG A CA 1
ATOM 1385 C C . ARG A 1 175 ? 76.640 -3.284 -99.499 1.00 65.88 175 ARG A C 1
ATOM 1387 O O . ARG A 1 175 ? 77.326 -3.859 -100.331 1.00 65.88 175 ARG A O 1
ATOM 1394 N N . GLU A 1 176 ? 75.834 -2.273 -99.808 1.00 63.34 176 GLU A N 1
ATOM 1395 C CA . GLU A 1 176 ? 75.771 -1.662 -101.143 1.00 63.34 176 GLU A CA 1
ATOM 1396 C C . GLU A 1 176 ? 76.938 -0.690 -101.405 1.00 63.34 176 GLU A C 1
ATOM 1398 O O . GLU A 1 176 ? 77.164 -0.298 -102.549 1.00 63.34 176 GLU A O 1
ATOM 1403 N N . GLN A 1 177 ? 77.696 -0.315 -100.366 1.00 55.00 177 GLN A N 1
ATOM 1404 C CA . GLN A 1 177 ? 78.849 0.592 -100.448 1.00 55.00 177 GLN A CA 1
ATOM 1405 C C . GLN A 1 177 ? 80.222 -0.111 -100.435 1.00 55.00 177 GLN A C 1
ATOM 1407 O O . GLN A 1 177 ? 81.245 0.570 -100.534 1.00 55.00 177 GLN A O 1
ATOM 1412 N N . THR A 1 178 ? 80.262 -1.444 -100.357 1.00 46.78 178 THR A N 1
ATOM 1413 C CA . THR A 1 178 ? 81.470 -2.280 -100.535 1.00 46.78 178 THR A CA 1
ATOM 1414 C C . THR A 1 178 ? 81.369 -3.124 -101.791 1.00 46.78 178 THR A C 1
ATOM 1416 O O . THR A 1 178 ? 82.350 -3.144 -102.564 1.00 46.78 178 THR A O 1
#

Mean predicted aligned error: 14.3 Å

pLDDT: mean 90.24, std 11.8, range [46.78, 98.31]

Secondary structure (DSSP, 8-state):
-PPPEEE-TTT--EEE--HHHHHHHHHHHHHHHHHHHHHHHHHHHHHHHHHHHHHHHHHHHHHHHHHHHHHHHHHHHHHHHHHHHHHHHHHHHHHHHHHHHHHHHHHHHHHHHHHHHHHHHHHHHHHHHHHHHHHHHHHHHHHHHHHHHHHHHHHHHHHHHHHHHHHHHHHHHHHTT-